Protein AF-A0A6I1MGC3-F1 (afdb_monomer)

Nearest PDB structures (foldseek):
  8gw5-assembly1_A-2  TM=5.993E-01  e=2.214E-04  Staphylococcus aureus subsp. aureus ED98
  1ue6-assembly2_C-3  TM=5.698E-01  e=1.220E-04  Mycobacterium tuberculosis
  7ym1-assembly1_A  TM=5.716E-01  e=1.548E-04  Staphylococcus aureus subsp. aureus ED98
  6cqm-assembly2_B  TM=5.082E-01  e=5.414E-04  Saccharomyces cerevisiae S288C
  4ywk-assembly3_B  TM=4.284E-01  e=8.035E-05  Pyrococcus furiosus DSM 3638

Mean predicted aligned error: 8.68 Å

Secondary structure (DSSP, 8-state):
-----HHHHHHHHHHHHHHHHHHHHHHSSTHHHHB-GGGHHHHHHHHHHHHHHHHHHHHHTTSPPPSSPPPTTHHHHHHHHHHHHHGGGS-HHHHHHHHH--BSS--S---HHHHHHHHHHHHH-SSEEE-TTTHHHHHHHHHHTHHHHTT-EEEEEEEEE--TTSTTEEEEEEEE-SSBSTT-EEEEEEEEPPTT----TT-EEEEEEEEEEEEEE-TTS-EEEEEEEEEEEEE-----

pLDDT: mean 84.09, std 11.6, range [37.25, 97.12]

Organism: NCBI:txid39493

Sequence (240 aa):
MKRFNLNEFIWFLILCGLLFLILNLVLTGEIFLLINIKMKKYIILAILIIFILSIVQFNQIFTIPPRGRIKLGYIIFIIALVFLAILPKVNILKTSLDFKGVKLYHDKHVNKDHLKKENHELLKSEKLILKKDNFHEGLEIIMHELDNFLGKEIYIEGIIYEDEFYKDKFILTDIDMNCCIVDSSYLGVLCKKNSNINVSNGEYVRLKGKLDKILIKDTNNKEIWVPLIYVHNLNTNISK

Foldseek 3Di:
DQQFAVQLVLVLVLLVLVLVLLVVCVVVVVVCVWWPPVCVVVSVVVSVVSVVVSVVSVVNRRHDYPPDDHDPVSVVSVVVSVVSVCVVVDPVNLVLCVVQPEDQADPDDDPVVVCVVVVVVQLPDQEAEADQVCPVVSQNNCQVPVVSQAFGKYKYKAFWADDPVDPQKIWGWHWDDDTTSVRIHIYTAIEHDDPPDDDDGGQIKIFIFGWDWDWDQDPVRDTGIGIYTYTPDIGRPDDD

InterPro domains:
  IPR048447 DUF1980, C-terminal domain [PF21537] (108-232)
  IPR048493 DUF1980, N-terminal domain [PF09323] (12-62)
  IPR052955 UPF0703 two-component membrane permease [PTHR40047] (104-222)

Structure (mmCIF, N/CA/C/O backbone):
data_AF-A0A6I1MGC3-F1
#
_entry.id   AF-A0A6I1MGC3-F1
#
loop_
_atom_site.group_PDB
_atom_site.id
_atom_site.type_symbol
_atom_site.label_atom_id
_atom_site.label_alt_id
_atom_site.label_comp_id
_atom_site.label_asym_id
_atom_site.label_entity_id
_atom_site.label_seq_id
_atom_site.pdbx_PDB_ins_code
_atom_site.Cartn_x
_atom_site.Cartn_y
_atom_site.Cartn_z
_atom_site.occupancy
_atom_site.B_iso_or_equiv
_atom_site.auth_seq_id
_atom_site.auth_comp_id
_atom_site.auth_asym_id
_atom_site.auth_atom_id
_atom_site.pdbx_PDB_model_num
ATOM 1 N N . MET A 1 1 ? 25.465 -2.853 -48.615 1.00 54.38 1 MET A N 1
ATOM 2 C CA . MET A 1 1 ? 26.085 -2.436 -47.333 1.00 54.38 1 MET A CA 1
ATOM 3 C C . MET A 1 1 ? 25.086 -2.720 -46.222 1.00 54.38 1 MET A C 1
ATOM 5 O O . MET A 1 1 ? 23.930 -2.353 -46.397 1.00 54.38 1 MET A O 1
ATOM 9 N N . LYS A 1 2 ? 25.465 -3.440 -45.157 1.00 56.62 2 LYS A N 1
ATOM 10 C CA . LYS A 1 2 ? 24.530 -3.828 -44.082 1.00 56.62 2 LYS A CA 1
ATOM 11 C C . LYS A 1 2 ? 23.955 -2.569 -43.417 1.00 56.62 2 LYS A C 1
ATOM 13 O O . LYS A 1 2 ? 24.689 -1.819 -42.785 1.00 56.62 2 LYS A O 1
ATOM 18 N N . ARG A 1 3 ? 22.652 -2.342 -43.598 1.00 70.56 3 ARG A N 1
ATOM 19 C CA . ARG A 1 3 ? 21.883 -1.207 -43.061 1.00 70.56 3 ARG A CA 1
ATOM 20 C C . ARG A 1 3 ? 21.300 -1.539 -41.683 1.00 70.56 3 ARG A C 1
ATOM 22 O O . ARG A 1 3 ? 20.113 -1.362 -41.482 1.00 70.56 3 ARG A O 1
ATOM 29 N N . PHE A 1 4 ? 22.073 -2.158 -40.793 1.00 84.31 4 PHE A N 1
ATOM 30 C CA . PHE A 1 4 ? 21.561 -2.590 -39.489 1.00 84.31 4 PHE A CA 1
ATOM 31 C C . PHE A 1 4 ? 22.300 -1.865 -38.373 1.00 84.31 4 PHE A C 1
ATOM 33 O O . PHE A 1 4 ? 23.513 -2.032 -38.216 1.00 84.31 4 PHE A O 1
ATOM 40 N N . ASN A 1 5 ? 21.562 -1.075 -37.602 1.00 88.88 5 ASN A N 1
ATOM 41 C CA . ASN A 1 5 ? 22.090 -0.293 -36.502 1.00 88.88 5 ASN A CA 1
ATOM 42 C C . ASN A 1 5 ? 21.796 -0.985 -35.162 1.00 88.88 5 ASN A C 1
ATOM 44 O O . ASN A 1 5 ? 20.692 -0.919 -34.625 1.00 88.88 5 ASN A O 1
ATOM 48 N N . LEU A 1 6 ? 22.817 -1.650 -34.615 1.00 87.50 6 LEU A N 1
ATOM 49 C CA . LEU A 1 6 ? 22.706 -2.452 -33.392 1.00 87.50 6 LEU A CA 1
ATOM 50 C C . LEU A 1 6 ? 22.346 -1.599 -32.162 1.00 87.50 6 LEU A C 1
ATOM 52 O O . LEU A 1 6 ? 21.586 -2.046 -31.310 1.00 87.50 6 LEU A O 1
ATOM 56 N N . ASN A 1 7 ? 22.825 -0.355 -32.090 1.00 89.12 7 ASN A N 1
ATOM 57 C CA . ASN A 1 7 ? 22.496 0.563 -30.995 1.00 89.12 7 ASN A CA 1
ATOM 58 C C . ASN A 1 7 ? 21.002 0.924 -30.987 1.00 89.12 7 ASN A C 1
ATOM 60 O O . ASN A 1 7 ? 20.356 0.871 -29.941 1.00 89.12 7 ASN A O 1
ATOM 64 N N . GLU A 1 8 ? 20.445 1.233 -32.159 1.00 90.38 8 GLU A N 1
ATOM 65 C CA . GLU A 1 8 ? 19.019 1.555 -32.293 1.00 90.38 8 GLU A CA 1
ATOM 66 C C . GLU A 1 8 ? 18.140 0.326 -32.047 1.00 90.38 8 GLU A C 1
ATOM 68 O O . GLU A 1 8 ? 17.055 0.457 -31.483 1.00 90.38 8 GLU A O 1
ATOM 73 N N . PHE A 1 9 ? 18.630 -0.868 -32.398 1.00 92.12 9 PHE A N 1
ATOM 74 C CA . PHE A 1 9 ? 17.976 -2.135 -32.079 1.00 92.12 9 PHE A CA 1
ATOM 75 C C . PHE A 1 9 ? 17.941 -2.420 -30.570 1.00 92.12 9 PHE A C 1
ATOM 77 O O . PHE A 1 9 ? 16.895 -2.799 -30.049 1.00 92.12 9 PHE A O 1
ATOM 84 N N . ILE A 1 10 ? 19.045 -2.196 -29.845 1.00 92.12 10 ILE A N 1
ATOM 85 C CA . ILE A 1 10 ? 19.062 -2.321 -28.377 1.00 92.12 10 ILE A CA 1
ATOM 86 C C . ILE A 1 10 ? 18.069 -1.336 -27.750 1.00 92.12 10 ILE A C 1
ATOM 88 O O . ILE A 1 10 ? 17.300 -1.718 -26.871 1.00 92.12 10 ILE A O 1
ATOM 92 N N . TRP A 1 11 ? 18.051 -0.081 -28.209 1.00 92.38 11 TRP A N 1
ATOM 93 C CA . TRP A 1 11 ? 17.118 0.921 -27.691 1.00 92.38 11 TRP A CA 1
ATOM 94 C C . TRP A 1 11 ? 15.653 0.571 -27.984 1.00 92.38 11 TRP A C 1
ATOM 96 O O . TRP A 1 11 ? 14.801 0.705 -27.108 1.00 92.38 11 TRP A O 1
ATOM 106 N N . PHE A 1 12 ? 15.368 0.046 -29.179 1.00 94.94 12 PHE A N 1
ATOM 107 C CA . PHE A 1 12 ? 14.056 -0.498 -29.528 1.00 94.94 12 PHE A CA 1
ATOM 108 C C . PHE A 1 12 ? 13.634 -1.620 -28.571 1.00 94.94 12 PHE A C 1
ATOM 110 O O . PHE A 1 12 ? 12.532 -1.578 -28.032 1.00 94.94 12 PHE A O 1
ATOM 117 N N . LEU A 1 13 ? 14.522 -2.583 -28.297 1.00 94.31 13 LEU A N 1
ATOM 118 C CA . LEU A 1 13 ? 14.245 -3.669 -27.353 1.00 94.31 13 LEU A CA 1
ATOM 119 C C . LEU A 1 13 ? 13.971 -3.155 -25.935 1.00 94.31 13 LEU A C 1
ATOM 121 O O . LEU A 1 13 ? 13.068 -3.664 -25.275 1.00 94.31 13 LEU A O 1
ATOM 125 N N . ILE A 1 14 ? 14.708 -2.139 -25.476 1.00 95.19 14 ILE A N 1
ATOM 126 C CA . ILE A 1 14 ? 14.478 -1.503 -24.170 1.00 95.19 14 ILE A CA 1
ATOM 127 C C . ILE A 1 14 ? 13.082 -0.868 -24.119 1.00 95.19 14 ILE A C 1
ATOM 129 O O . ILE A 1 14 ? 12.342 -1.103 -23.164 1.00 95.19 14 ILE A O 1
ATOM 133 N N . LEU A 1 15 ? 12.700 -0.101 -25.145 1.00 95.12 15 LEU A N 1
ATOM 134 C CA . LEU A 1 15 ? 11.381 0.539 -25.218 1.00 95.12 15 LEU A CA 1
ATOM 135 C C . LEU A 1 15 ? 10.245 -0.488 -25.280 1.00 95.12 15 LEU A C 1
ATOM 137 O O . LEU A 1 15 ? 9.275 -0.369 -24.532 1.00 95.12 15 LEU A O 1
ATOM 141 N N . CYS A 1 16 ? 10.383 -1.530 -26.104 1.00 95.31 16 CYS A N 1
ATOM 142 C CA . CYS A 1 16 ? 9.411 -2.620 -26.173 1.00 95.31 16 CYS A CA 1
ATOM 143 C C . CYS A 1 16 ? 9.307 -3.386 -24.850 1.00 95.31 16 CYS A C 1
ATOM 145 O O . CYS A 1 16 ? 8.200 -3.699 -24.418 1.00 95.31 16 CYS A O 1
ATOM 147 N N . GLY A 1 17 ? 10.434 -3.657 -24.187 1.00 95.25 17 GLY A N 1
ATOM 148 C CA . GLY A 1 17 ? 10.454 -4.292 -22.870 1.00 95.25 17 GLY A CA 1
ATOM 149 C C . GLY A 1 17 ? 9.746 -3.445 -21.814 1.00 95.25 17 GLY A C 1
ATOM 150 O O . GLY A 1 17 ? 8.938 -3.966 -21.049 1.00 95.25 17 GLY A O 1
ATOM 151 N N . LEU A 1 18 ? 9.985 -2.131 -21.810 1.00 94.94 18 LEU A N 1
ATOM 152 C CA . LEU A 1 18 ? 9.349 -1.208 -20.869 1.00 94.94 18 LEU A CA 1
ATOM 153 C C . LEU A 1 18 ? 7.837 -1.149 -21.106 1.00 94.94 18 LEU A C 1
ATOM 155 O O . LEU A 1 18 ? 7.060 -1.247 -20.158 1.00 94.94 18 LEU A O 1
ATOM 159 N N . LEU A 1 19 ? 7.427 -1.046 -22.372 1.00 95.94 19 LEU A N 1
ATOM 160 C CA . LEU A 1 19 ? 6.023 -1.065 -22.770 1.00 95.94 19 LEU A CA 1
ATOM 161 C C . LEU A 1 19 ? 5.332 -2.359 -22.326 1.00 95.94 19 LEU A C 1
ATOM 163 O O . LEU A 1 19 ? 4.256 -2.306 -21.735 1.00 95.94 19 LEU A O 1
ATOM 167 N N . PHE A 1 20 ? 5.962 -3.509 -22.579 1.00 94.88 20 PHE A N 1
ATOM 168 C CA . PHE A 1 20 ? 5.440 -4.817 -22.193 1.00 94.88 20 PHE A CA 1
ATOM 169 C C . PHE A 1 20 ? 5.268 -4.940 -20.676 1.00 94.88 20 PHE A C 1
ATOM 171 O O . PHE A 1 20 ? 4.209 -5.365 -20.221 1.00 94.88 20 PHE A O 1
ATOM 178 N N . LEU A 1 21 ? 6.267 -4.530 -19.887 1.00 93.06 21 LEU A N 1
ATOM 179 C CA . LEU A 1 21 ? 6.177 -4.587 -18.427 1.00 93.06 21 LEU A CA 1
ATOM 180 C C . LEU A 1 21 ? 5.066 -3.685 -17.889 1.00 93.06 21 LEU A C 1
ATOM 182 O O . LEU A 1 21 ? 4.260 -4.145 -17.085 1.00 93.06 21 LEU A O 1
ATOM 186 N N . ILE A 1 22 ? 4.984 -2.431 -18.348 1.00 91.50 22 ILE A N 1
ATOM 187 C CA . ILE A 1 22 ? 3.930 -1.506 -17.906 1.00 91.50 22 ILE A CA 1
ATOM 188 C C . ILE A 1 22 ? 2.545 -2.052 -18.282 1.00 91.50 22 ILE A C 1
ATOM 190 O O . ILE A 1 22 ? 1.635 -2.014 -17.457 1.00 91.50 22 ILE A O 1
ATOM 194 N N . LEU A 1 23 ? 2.378 -2.601 -19.490 1.00 93.31 23 LEU A N 1
ATOM 195 C CA . LEU A 1 23 ? 1.124 -3.241 -19.896 1.00 93.31 23 LEU A CA 1
ATOM 196 C C . LEU A 1 23 ? 0.786 -4.440 -19.009 1.00 93.31 23 LEU A C 1
ATOM 198 O O . LEU A 1 23 ? -0.352 -4.547 -18.558 1.00 93.31 23 LEU A O 1
ATOM 202 N N . ASN A 1 24 ? 1.761 -5.302 -18.717 1.00 91.38 24 ASN A N 1
ATOM 203 C CA . ASN A 1 24 ? 1.568 -6.443 -17.827 1.00 91.38 24 ASN A CA 1
ATOM 204 C C . ASN A 1 24 ? 1.094 -5.986 -16.436 1.00 91.38 24 ASN A C 1
ATOM 206 O O . ASN A 1 24 ? 0.090 -6.486 -15.950 1.00 91.38 24 ASN A O 1
ATOM 210 N N . LEU A 1 25 ? 1.735 -4.965 -15.856 1.00 89.12 25 LEU A N 1
ATOM 211 C CA . LEU A 1 25 ? 1.359 -4.355 -14.569 1.00 89.12 25 LEU A CA 1
ATOM 212 C C . LEU A 1 25 ? -0.051 -3.733 -14.564 1.00 89.12 25 LEU A C 1
ATOM 214 O O . LEU A 1 25 ? -0.740 -3.750 -13.542 1.00 89.12 25 LEU A O 1
ATOM 218 N N . VAL A 1 26 ? -0.487 -3.158 -15.688 1.00 91.31 26 VAL A N 1
ATOM 219 C CA . VAL A 1 26 ? -1.849 -2.617 -15.833 1.00 91.31 26 VAL A CA 1
ATOM 220 C C . VAL A 1 26 ? -2.878 -3.739 -15.954 1.00 91.31 26 VAL A C 1
ATOM 222 O O . VAL A 1 26 ? -3.956 -3.627 -15.372 1.00 91.31 26 VAL A O 1
ATOM 225 N N . LEU A 1 27 ? -2.558 -4.810 -16.684 1.00 89.44 27 LEU A N 1
ATOM 226 C CA . LEU A 1 27 ? -3.443 -5.963 -16.867 1.00 89.44 27 LEU A CA 1
ATOM 227 C C . LEU A 1 27 ? -3.589 -6.792 -15.586 1.00 89.44 27 LEU A C 1
ATOM 229 O O . LEU A 1 27 ? -4.696 -7.233 -15.289 1.00 89.44 27 LEU A O 1
ATOM 233 N N . THR A 1 28 ? -2.515 -6.967 -14.809 1.00 87.38 28 THR A N 1
ATOM 234 C CA . THR A 1 28 ? -2.569 -7.642 -13.499 1.00 87.38 28 THR A CA 1
ATOM 235 C C . THR A 1 28 ? -3.253 -6.797 -12.425 1.00 87.38 28 THR A C 1
ATOM 237 O O . THR A 1 28 ? -3.604 -7.315 -11.370 1.00 87.38 28 THR A O 1
ATOM 240 N N . GLY A 1 29 ? -3.433 -5.492 -12.661 1.00 85.88 29 GLY A N 1
ATOM 241 C CA . GLY A 1 29 ? -3.979 -4.551 -11.680 1.00 85.88 29 GLY A CA 1
ATOM 242 C C . GLY A 1 29 ? -3.011 -4.204 -10.542 1.00 85.88 29 GLY A C 1
ATOM 243 O O . GLY A 1 29 ? -3.314 -3.331 -9.728 1.00 85.88 29 GLY A O 1
ATOM 244 N N . GLU A 1 30 ? -1.823 -4.812 -10.508 1.00 84.12 30 GLU A N 1
ATOM 245 C CA . GLU A 1 30 ? -0.802 -4.583 -9.479 1.00 84.12 30 GLU A CA 1
ATOM 246 C C . GLU A 1 30 ? -0.295 -3.141 -9.478 1.00 84.12 30 GLU A C 1
ATOM 248 O O . GLU A 1 30 ? 0.124 -2.630 -8.441 1.00 84.12 30 GLU A O 1
ATOM 253 N N . ILE A 1 31 ? -0.393 -2.435 -10.609 1.00 86.12 31 ILE A N 1
ATOM 254 C CA . ILE A 1 31 ? -0.025 -1.020 -10.669 1.00 86.12 31 ILE A CA 1
ATOM 255 C C . ILE A 1 31 ? -0.851 -0.151 -9.711 1.00 86.12 31 ILE A C 1
ATOM 257 O O . ILE A 1 31 ? -0.34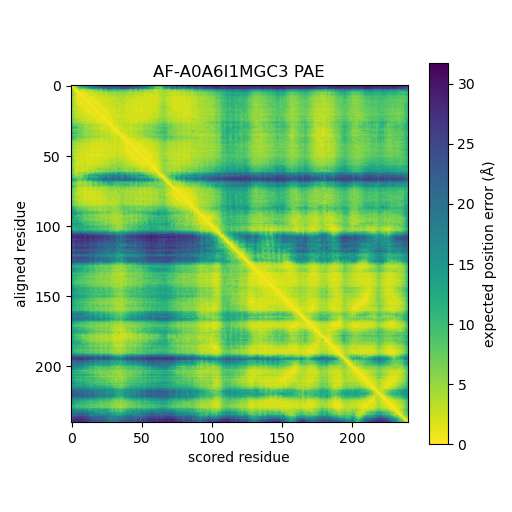7 0.853 -9.215 1.00 86.12 31 ILE A O 1
ATOM 261 N N . PHE A 1 32 ? -2.086 -0.555 -9.387 1.00 84.38 32 PHE A N 1
ATOM 262 C CA . PHE A 1 32 ? -2.953 0.160 -8.444 1.00 84.38 32 PHE A CA 1
ATOM 263 C C . PHE A 1 32 ? -2.616 -0.112 -6.971 1.00 84.38 32 PHE A C 1
ATOM 265 O O . PHE A 1 32 ? -3.222 0.488 -6.083 1.00 84.38 32 PHE A O 1
ATOM 272 N N . LEU A 1 33 ? -1.651 -0.998 -6.704 1.00 80.44 33 LEU A N 1
ATOM 273 C CA . LEU A 1 33 ? -0.995 -1.115 -5.397 1.00 80.44 33 LEU A CA 1
ATOM 274 C C . LEU A 1 33 ? 0.120 -0.072 -5.237 1.00 80.44 33 LEU A C 1
ATOM 276 O O . LEU A 1 33 ? 0.498 0.260 -4.118 1.00 80.44 33 LEU A O 1
ATOM 280 N N . LEU A 1 34 ? 0.653 0.438 -6.352 1.00 83.62 34 LEU A N 1
ATOM 281 C CA . LEU A 1 34 ? 1.773 1.381 -6.379 1.00 83.62 34 LEU A CA 1
ATOM 282 C C . LEU A 1 34 ? 1.348 2.817 -6.649 1.00 83.62 34 LEU A C 1
ATOM 284 O O . LEU A 1 34 ? 2.063 3.740 -6.265 1.00 83.62 34 LEU A O 1
ATOM 288 N N . ILE A 1 35 ? 0.242 2.998 -7.362 1.00 87.81 35 ILE A N 1
ATOM 289 C CA . ILE A 1 35 ? -0.229 4.278 -7.878 1.00 87.81 35 ILE A CA 1
ATOM 290 C C . ILE A 1 35 ? -1.721 4.406 -7.581 1.00 87.81 35 ILE A C 1
ATOM 292 O O . ILE A 1 35 ? -2.485 3.452 -7.737 1.00 87.81 35 ILE A O 1
ATOM 296 N N . ASN A 1 36 ? -2.155 5.610 -7.211 1.00 86.88 36 ASN A N 1
ATOM 297 C CA . ASN A 1 36 ? -3.567 5.880 -6.958 1.00 86.88 36 ASN A CA 1
ATOM 298 C C . ASN A 1 36 ? -4.414 5.644 -8.229 1.00 86.88 36 ASN A C 1
ATOM 300 O O . ASN A 1 36 ? -4.050 6.073 -9.327 1.00 86.88 36 ASN A O 1
ATOM 304 N N . ILE A 1 37 ? -5.591 5.022 -8.087 1.00 85.50 37 ILE A N 1
ATOM 305 C CA . ILE A 1 37 ? -6.540 4.762 -9.185 1.00 85.50 37 ILE A CA 1
ATOM 306 C C . ILE A 1 37 ? -6.906 6.026 -9.984 1.00 85.50 37 ILE A C 1
ATOM 308 O O . ILE A 1 37 ? -7.091 5.962 -11.204 1.00 85.50 37 ILE A O 1
ATOM 312 N N . LYS A 1 38 ? -6.926 7.197 -9.334 1.00 86.62 38 LYS A N 1
ATOM 313 C CA . LYS A 1 38 ? -7.169 8.506 -9.964 1.00 86.62 38 LYS A CA 1
ATOM 314 C C . LYS A 1 38 ? -6.136 8.825 -11.053 1.00 86.62 38 LYS A C 1
ATOM 316 O O . LYS A 1 38 ? -6.459 9.507 -12.026 1.00 86.62 38 LYS A O 1
ATOM 321 N N . MET A 1 39 ? -4.929 8.265 -10.957 1.00 88.75 39 MET A N 1
ATOM 322 C CA . MET A 1 39 ? -3.837 8.485 -11.906 1.00 88.75 39 MET A CA 1
ATOM 323 C C . MET A 1 39 ? -3.879 7.561 -13.136 1.00 88.75 39 MET A C 1
ATOM 325 O O . MET A 1 39 ? -3.046 7.701 -14.034 1.00 88.75 39 MET A O 1
ATOM 329 N N . LYS A 1 40 ? -4.868 6.658 -13.245 1.00 90.31 40 LYS A N 1
ATOM 330 C CA . LYS A 1 40 ? -5.003 5.697 -14.361 1.00 90.31 40 LYS A CA 1
ATOM 331 C C . LYS A 1 40 ? -4.915 6.352 -15.744 1.00 90.31 40 LYS A C 1
ATOM 333 O O . LYS A 1 40 ? -4.314 5.789 -16.657 1.00 90.31 40 LYS A O 1
ATOM 338 N N . LYS A 1 41 ? -5.483 7.552 -15.904 1.00 92.06 41 LYS A N 1
ATOM 339 C CA . LYS A 1 41 ? -5.472 8.294 -17.178 1.00 92.06 41 LYS A CA 1
ATOM 340 C C . LYS A 1 41 ? -4.047 8.628 -17.638 1.00 92.06 41 LYS A C 1
ATOM 342 O O . LYS A 1 41 ? -3.744 8.490 -18.819 1.00 92.06 41 LYS A O 1
ATOM 347 N N . TYR A 1 42 ? -3.167 9.002 -16.710 1.00 92.56 42 TYR A N 1
ATOM 348 C CA . TYR A 1 42 ? -1.772 9.327 -17.014 1.00 92.56 42 TYR A CA 1
ATOM 349 C C . TYR A 1 42 ? -0.956 8.081 -17.370 1.00 92.56 42 TYR A C 1
ATOM 351 O O . TYR A 1 42 ? -0.109 8.145 -18.256 1.00 92.56 42 TYR A O 1
ATOM 359 N N . ILE A 1 43 ? -1.252 6.934 -16.746 1.00 92.56 43 ILE A N 1
ATOM 360 C CA . ILE A 1 43 ? -0.620 5.649 -17.092 1.00 92.56 43 ILE A CA 1
ATOM 361 C C . ILE A 1 43 ? -0.950 5.269 -18.541 1.00 92.56 43 ILE A C 1
ATOM 363 O O . ILE A 1 43 ? -0.056 4.936 -19.316 1.00 92.56 43 ILE A O 1
ATOM 367 N N . ILE A 1 44 ? -2.224 5.370 -18.933 1.00 93.50 44 ILE A N 1
ATOM 368 C CA . ILE A 1 44 ? -2.662 5.078 -20.307 1.00 93.50 44 ILE A CA 1
ATOM 369 C C . ILE A 1 44 ? -1.994 6.034 -2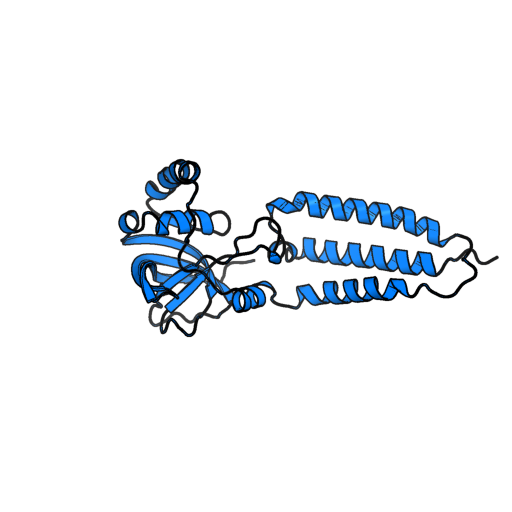1.305 1.00 93.50 44 ILE A C 1
ATOM 371 O O . ILE A 1 44 ? -1.517 5.598 -22.353 1.00 93.50 44 ILE A O 1
ATOM 375 N N . LEU A 1 45 ? -1.906 7.325 -20.968 1.00 95.88 45 LEU A N 1
ATOM 376 C CA . LEU A 1 45 ? -1.206 8.313 -21.789 1.00 95.88 45 LEU A CA 1
ATOM 377 C C . LEU A 1 45 ? 0.279 7.956 -21.972 1.00 95.88 45 LEU A C 1
ATOM 379 O O . LEU A 1 45 ? 0.788 8.019 -23.090 1.00 95.88 45 LEU A O 1
ATOM 383 N N . ALA A 1 46 ? 0.966 7.538 -20.906 1.00 94.56 46 ALA A N 1
ATOM 384 C CA . ALA A 1 46 ? 2.368 7.129 -20.970 1.00 94.56 46 ALA A CA 1
ATOM 385 C C . ALA A 1 46 ? 2.574 5.899 -21.871 1.00 94.56 46 ALA A C 1
ATOM 387 O O . ALA A 1 46 ? 3.485 5.898 -22.698 1.00 94.56 46 ALA A O 1
ATOM 388 N N . ILE A 1 47 ? 1.700 4.889 -21.771 1.00 96.19 47 ILE A N 1
ATOM 389 C CA . ILE A 1 47 ? 1.710 3.704 -22.650 1.00 96.19 47 ILE A CA 1
ATOM 390 C C . ILE A 1 47 ? 1.591 4.123 -24.119 1.00 96.19 47 ILE A C 1
ATOM 392 O O . ILE A 1 47 ? 2.365 3.657 -24.954 1.00 96.19 47 ILE A O 1
ATOM 396 N N . LEU A 1 48 ? 0.665 5.034 -24.434 1.00 97.12 48 LEU A N 1
ATOM 397 C CA . LEU A 1 48 ? 0.459 5.531 -25.795 1.00 97.12 48 LEU A CA 1
ATOM 398 C C . LEU A 1 48 ? 1.700 6.259 -26.332 1.00 97.12 48 LEU A C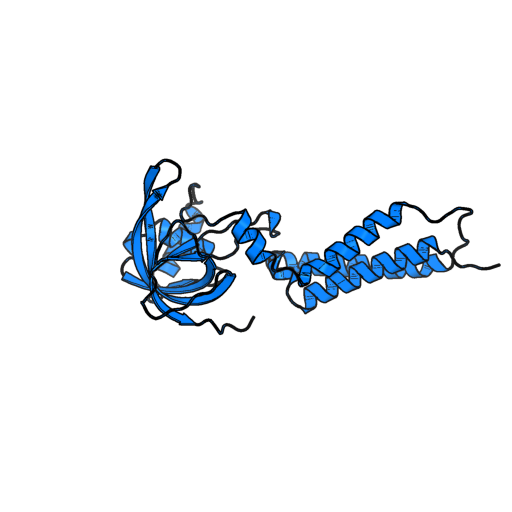 1
ATOM 400 O O . LEU A 1 48 ? 2.116 6.013 -27.463 1.00 97.12 48 LEU A O 1
ATOM 404 N N . ILE A 1 49 ? 2.329 7.109 -25.517 1.00 96.94 49 ILE A N 1
ATOM 405 C CA . ILE A 1 49 ? 3.555 7.824 -25.900 1.00 96.94 49 ILE A CA 1
ATOM 406 C C . ILE A 1 49 ? 4.703 6.835 -26.150 1.00 96.94 49 ILE A C 1
ATOM 408 O O . ILE A 1 49 ? 5.362 6.913 -27.187 1.00 96.94 49 ILE A O 1
ATOM 412 N N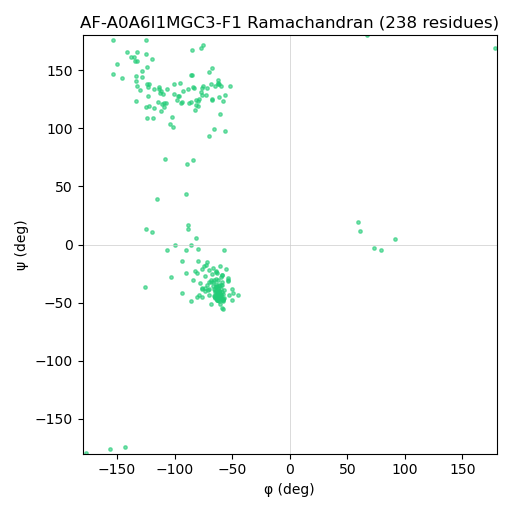 . ILE A 1 50 ? 4.924 5.877 -25.245 1.00 96.31 50 ILE A N 1
ATOM 413 C CA . ILE A 1 50 ? 5.986 4.865 -25.384 1.00 96.31 50 ILE A CA 1
ATOM 414 C C . ILE A 1 50 ? 5.745 3.986 -26.620 1.00 96.31 50 ILE A C 1
ATOM 416 O O . ILE A 1 50 ? 6.696 3.635 -27.324 1.00 96.31 50 ILE A O 1
ATOM 420 N N . PHE A 1 51 ? 4.489 3.6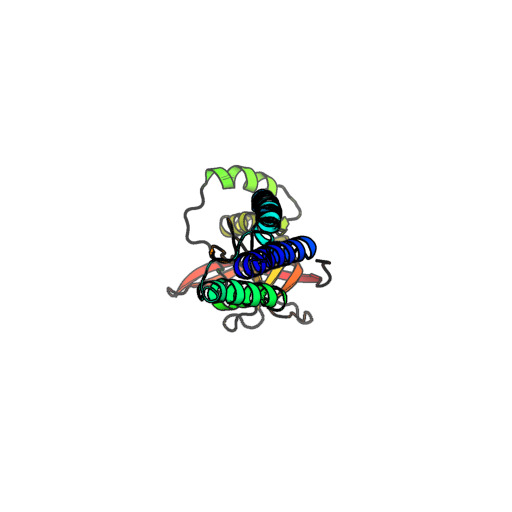67 -26.930 1.00 96.81 51 PHE A N 1
ATOM 421 C CA . PHE A 1 51 ? 4.128 2.928 -28.137 1.00 96.81 51 PHE A CA 1
ATOM 422 C C . PHE A 1 51 ? 4.494 3.697 -29.416 1.00 96.81 51 PHE A C 1
ATOM 424 O O . PHE A 1 51 ? 5.161 3.143 -30.291 1.00 96.81 51 PHE A O 1
ATOM 431 N N . ILE A 1 52 ? 4.154 4.989 -29.500 1.00 96.62 52 ILE A N 1
ATOM 432 C CA . ILE A 1 52 ? 4.526 5.844 -30.641 1.00 96.62 52 ILE A CA 1
ATOM 433 C C . ILE A 1 52 ? 6.052 5.933 -30.777 1.00 96.62 52 ILE A C 1
ATOM 435 O O . ILE A 1 52 ? 6.585 5.752 -31.874 1.00 96.62 52 ILE A O 1
ATOM 439 N N . LEU A 1 53 ? 6.767 6.152 -29.668 1.00 95.19 53 LEU A N 1
ATOM 440 C CA . LEU A 1 53 ? 8.233 6.192 -29.664 1.00 95.19 53 LEU A CA 1
ATOM 441 C C . LEU A 1 53 ? 8.841 4.871 -30.149 1.00 95.19 53 LEU A C 1
ATOM 443 O O . LEU A 1 53 ? 9.809 4.891 -30.905 1.00 95.19 53 LEU A O 1
ATOM 447 N N . SER A 1 54 ? 8.248 3.732 -29.786 1.00 94.56 54 SER A N 1
ATOM 448 C CA . SER A 1 54 ? 8.697 2.410 -30.242 1.00 94.56 54 SER A CA 1
ATOM 449 C C . SER A 1 54 ? 8.530 2.232 -31.757 1.00 94.56 54 SER A C 1
ATOM 451 O O . SER A 1 54 ? 9.427 1.697 -32.407 1.00 94.56 54 SER A O 1
ATOM 453 N N . ILE A 1 55 ? 7.437 2.735 -32.347 1.00 95.12 55 ILE A N 1
ATOM 454 C CA . ILE A 1 55 ? 7.221 2.715 -33.807 1.00 95.12 55 ILE A CA 1
ATOM 455 C C . ILE A 1 55 ? 8.265 3.580 -34.523 1.00 95.12 55 ILE A C 1
ATOM 457 O O . ILE A 1 55 ? 8.870 3.146 -35.505 1.00 95.12 55 ILE A O 1
ATOM 461 N N . VAL A 1 56 ? 8.515 4.794 -34.023 1.00 93.25 56 VAL A N 1
ATOM 462 C CA . VAL A 1 56 ? 9.544 5.685 -34.586 1.00 93.25 56 VAL A CA 1
ATOM 463 C C . VAL A 1 56 ? 10.929 5.040 -34.483 1.00 93.25 56 VAL A C 1
ATOM 465 O O . VAL A 1 56 ? 11.717 5.101 -35.428 1.00 93.25 56 VAL A O 1
ATOM 468 N N . GLN A 1 57 ? 11.216 4.382 -33.361 1.00 93.25 57 GLN A N 1
ATOM 469 C CA . GLN A 1 57 ? 12.485 3.707 -33.120 1.00 93.25 57 GLN A CA 1
ATOM 470 C C . GLN A 1 57 ? 12.700 2.499 -34.040 1.00 93.25 57 GLN A C 1
ATOM 472 O O . GLN A 1 57 ? 13.820 2.266 -34.495 1.00 93.25 57 GLN A O 1
ATOM 477 N N . PHE A 1 58 ? 11.640 1.762 -34.371 1.00 91.88 58 PHE A N 1
ATOM 478 C CA . PHE A 1 58 ? 11.716 0.619 -35.280 1.00 91.88 58 PHE A CA 1
ATOM 479 C C . PHE A 1 58 ? 12.276 1.010 -36.655 1.00 91.88 58 PHE A C 1
ATOM 481 O O . PHE A 1 58 ? 13.165 0.344 -37.188 1.00 91.88 58 PHE A O 1
ATOM 488 N N . ASN A 1 59 ? 11.832 2.148 -37.196 1.00 89.56 59 ASN A N 1
ATOM 489 C CA . ASN A 1 59 ? 12.325 2.656 -38.478 1.00 89.56 59 ASN A CA 1
ATOM 490 C C . ASN A 1 59 ? 13.822 3.016 -38.429 1.00 89.56 59 ASN A C 1
ATOM 492 O O . ASN A 1 59 ? 14.523 2.890 -39.435 1.00 89.56 59 ASN A O 1
ATOM 496 N N . GLN A 1 60 ? 14.341 3.415 -37.262 1.00 87.25 60 GLN A N 1
ATOM 497 C CA . GLN A 1 60 ? 15.748 3.792 -37.087 1.00 87.25 60 GLN A CA 1
ATOM 498 C C . GLN A 1 60 ? 16.707 2.594 -37.079 1.00 87.25 60 GLN A C 1
ATOM 500 O O . GLN A 1 60 ? 17.896 2.765 -37.353 1.00 87.25 60 GLN A O 1
ATOM 505 N N . ILE A 1 61 ? 16.221 1.372 -36.848 1.00 90.12 61 ILE A N 1
ATOM 506 C CA . ILE A 1 61 ? 17.041 0.146 -36.879 1.00 90.12 61 ILE A CA 1
ATOM 507 C C . ILE A 1 61 ? 17.712 -0.035 -38.247 1.00 90.12 61 ILE A C 1
ATOM 509 O O . ILE A 1 61 ? 18.839 -0.528 -38.330 1.00 90.12 61 ILE A O 1
ATOM 513 N N . PHE A 1 62 ? 17.051 0.415 -39.316 1.00 87.81 62 PHE A N 1
ATOM 514 C CA . PHE A 1 62 ? 17.520 0.258 -40.691 1.00 87.81 62 PHE A CA 1
ATOM 515 C C . PHE A 1 62 ? 18.438 1.396 -41.179 1.00 87.81 62 PHE A C 1
ATOM 517 O O . PHE A 1 62 ? 18.650 1.571 -42.383 1.00 87.81 62 PHE A O 1
ATOM 524 N N . THR A 1 63 ? 18.982 2.194 -40.255 1.00 83.94 63 THR A N 1
ATOM 525 C CA . THR A 1 63 ? 19.907 3.296 -40.556 1.00 83.94 63 THR A CA 1
ATOM 526 C C . THR A 1 63 ? 21.361 2.828 -40.677 1.00 83.94 63 THR A C 1
ATOM 528 O O . THR A 1 63 ? 21.721 1.694 -40.347 1.00 83.94 63 THR A O 1
ATOM 531 N N . ILE A 1 64 ? 22.224 3.703 -41.205 1.00 79.12 64 ILE A N 1
ATOM 532 C CA . ILE A 1 64 ? 23.661 3.436 -41.334 1.00 79.12 64 ILE A CA 1
ATOM 533 C C . ILE A 1 64 ? 24.264 3.379 -39.920 1.00 79.12 64 ILE A C 1
ATOM 535 O O . ILE A 1 64 ? 24.120 4.347 -39.173 1.00 79.12 64 ILE A O 1
ATOM 539 N N . PRO A 1 65 ? 24.939 2.280 -39.535 1.00 74.69 65 PRO A N 1
ATOM 540 C CA . PRO A 1 65 ? 25.472 2.147 -38.188 1.00 74.69 65 PRO A CA 1
ATOM 541 C C . PRO A 1 65 ? 26.559 3.202 -37.928 1.00 74.69 65 PRO A C 1
ATOM 543 O O . PRO A 1 65 ? 27.433 3.401 -38.781 1.00 74.69 65 PRO A O 1
ATOM 546 N N . PRO A 1 66 ? 26.559 3.861 -36.754 1.00 70.19 66 PRO A N 1
ATOM 547 C CA . PRO A 1 66 ? 27.653 4.741 -36.373 1.00 70.19 66 PRO A CA 1
ATOM 548 C C . PRO A 1 66 ? 28.957 3.936 -36.271 1.00 70.19 66 PRO A C 1
ATOM 550 O O . PRO A 1 66 ? 28.968 2.802 -35.790 1.00 70.19 66 PRO A O 1
ATOM 553 N N . ARG A 1 67 ? 30.081 4.523 -36.703 1.00 65.94 67 ARG A N 1
ATOM 554 C CA . ARG A 1 67 ? 31.418 3.941 -36.490 1.00 65.94 67 ARG A CA 1
ATOM 555 C C . ARG A 1 67 ? 31.759 4.029 -34.998 1.00 65.94 67 ARG A C 1
ATOM 557 O O . ARG A 1 67 ? 32.246 5.056 -34.542 1.00 65.94 67 ARG A O 1
ATOM 564 N N . GLY A 1 68 ? 31.469 2.982 -34.227 1.00 69.56 68 GLY A N 1
ATOM 565 C CA . GLY A 1 68 ? 31.734 2.960 -32.786 1.00 69.56 68 GLY A CA 1
ATOM 566 C C . GLY A 1 68 ? 31.286 1.674 -32.089 1.00 69.56 68 GLY A C 1
ATOM 567 O O . GLY A 1 68 ? 30.601 0.839 -32.675 1.00 69.56 68 GLY A O 1
ATOM 568 N N . ARG A 1 69 ? 31.700 1.512 -30.825 1.00 77.25 69 ARG A N 1
ATOM 569 C CA . ARG A 1 69 ? 31.262 0.419 -29.936 1.00 77.25 69 ARG A CA 1
ATOM 570 C C . ARG A 1 69 ? 29.846 0.684 -29.396 1.00 77.25 69 ARG A C 1
ATOM 572 O O . ARG A 1 69 ? 29.314 1.785 -29.536 1.00 77.25 69 ARG A O 1
ATOM 579 N N . ILE A 1 70 ? 29.246 -0.327 -28.766 1.00 81.06 70 ILE A N 1
ATOM 580 C CA . ILE A 1 70 ? 27.945 -0.214 -28.088 1.00 81.06 70 ILE A CA 1
ATOM 581 C C . ILE A 1 70 ? 28.030 0.851 -26.988 1.00 81.06 70 ILE A C 1
ATOM 583 O O . ILE A 1 70 ? 29.009 0.897 -26.238 1.00 81.06 70 ILE A O 1
ATOM 587 N N . LYS A 1 71 ? 27.012 1.713 -26.885 1.00 85.06 71 LYS A N 1
ATOM 588 C CA . LYS A 1 71 ? 26.963 2.755 -25.850 1.00 85.06 71 LYS A CA 1
ATOM 589 C C . LYS A 1 71 ? 26.798 2.113 -24.469 1.00 85.06 71 LYS A C 1
ATOM 591 O O . LYS A 1 71 ? 25.833 1.396 -24.226 1.00 85.06 71 LYS A O 1
ATOM 596 N N . LEU A 1 72 ? 27.700 2.427 -23.537 1.00 86.81 72 LEU A N 1
ATOM 597 C CA . LEU A 1 72 ? 27.660 1.891 -22.168 1.00 86.81 72 LEU A CA 1
ATOM 598 C C . LEU A 1 72 ? 26.405 2.338 -21.390 1.00 86.81 72 LEU A C 1
ATOM 600 O O . LEU A 1 72 ? 25.955 1.654 -20.476 1.00 86.81 72 LEU A O 1
ATOM 604 N N . GLY A 1 73 ? 25.804 3.463 -21.795 1.00 87.44 73 GLY A N 1
ATOM 605 C CA . GLY A 1 73 ? 24.604 4.024 -21.172 1.00 87.44 73 GLY A CA 1
ATOM 606 C C . GLY A 1 73 ? 23.374 3.114 -21.209 1.00 87.44 73 GLY A C 1
ATOM 607 O O . GLY A 1 73 ? 22.486 3.299 -20.391 1.00 87.44 73 GLY A O 1
ATOM 608 N N . TYR A 1 74 ? 23.309 2.097 -22.076 1.00 90.19 74 TYR A N 1
ATOM 609 C CA . TYR A 1 74 ? 22.181 1.154 -22.078 1.00 90.19 74 TYR A CA 1
ATOM 610 C C . TYR A 1 74 ? 22.081 0.324 -20.790 1.00 90.19 74 TYR A C 1
ATOM 612 O O . TYR A 1 74 ? 20.992 -0.124 -20.438 1.00 90.19 74 TYR A O 1
ATOM 620 N N . ILE A 1 75 ? 23.187 0.168 -20.055 1.00 91.62 75 ILE A N 1
ATOM 621 C CA . ILE A 1 75 ? 23.236 -0.621 -18.819 1.00 91.62 75 ILE A CA 1
ATOM 622 C C . ILE A 1 75 ? 22.246 -0.090 -17.774 1.00 91.62 75 ILE A C 1
ATOM 624 O O . ILE A 1 75 ? 21.548 -0.888 -17.156 1.00 91.62 75 ILE A O 1
ATOM 628 N N . ILE A 1 76 ? 22.112 1.233 -17.613 1.00 93.75 76 ILE A N 1
ATOM 629 C CA . ILE A 1 76 ? 21.203 1.805 -16.604 1.00 93.75 76 ILE A CA 1
ATOM 630 C C . ILE A 1 76 ? 19.733 1.470 -16.894 1.00 93.75 76 ILE A C 1
ATOM 632 O O . ILE A 1 76 ? 18.972 1.161 -15.982 1.00 93.75 76 ILE A O 1
ATOM 636 N N . PHE A 1 77 ? 19.349 1.448 -18.172 1.00 93.69 77 PHE A N 1
ATOM 637 C CA . PHE A 1 77 ? 17.991 1.114 -18.598 1.00 93.69 77 PHE A CA 1
ATOM 638 C C . PHE A 1 77 ? 17.702 -0.378 -18.469 1.00 93.69 77 PHE A C 1
ATOM 640 O O . PHE A 1 77 ? 16.603 -0.759 -18.077 1.00 93.69 77 PHE A O 1
ATOM 647 N N . ILE A 1 78 ? 18.694 -1.225 -18.755 1.00 92.94 78 ILE A N 1
ATOM 648 C CA . ILE A 1 78 ? 18.576 -2.672 -18.560 1.00 92.94 78 ILE A CA 1
ATOM 649 C C . ILE A 1 78 ? 18.429 -2.989 -17.067 1.00 92.94 78 ILE A C 1
ATOM 651 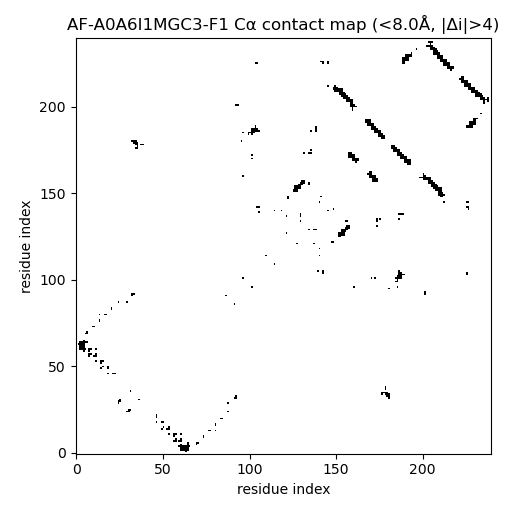O O . ILE A 1 78 ? 17.555 -3.768 -16.700 1.00 92.94 78 ILE A O 1
ATOM 655 N N . ILE A 1 79 ? 19.215 -2.344 -16.197 1.00 94.06 79 ILE A N 1
ATOM 656 C CA . ILE A 1 79 ? 19.075 -2.481 -14.738 1.00 94.06 79 ILE A CA 1
ATOM 657 C C . ILE A 1 79 ? 17.673 -2.046 -14.291 1.00 94.06 79 ILE A C 1
ATOM 659 O O . ILE A 1 79 ? 17.020 -2.776 -13.548 1.00 94.06 79 ILE A O 1
ATOM 663 N N . ALA A 1 80 ? 17.180 -0.904 -14.780 1.00 91.94 80 ALA A N 1
ATOM 664 C CA . ALA A 1 80 ? 15.834 -0.428 -14.465 1.00 91.94 80 ALA A CA 1
ATOM 665 C C . ALA A 1 80 ? 14.737 -1.407 -14.931 1.00 91.94 80 ALA A C 1
ATOM 667 O O . ALA A 1 80 ? 13.783 -1.656 -14.196 1.00 91.94 80 ALA A O 1
ATOM 668 N N . LEU A 1 81 ? 14.887 -2.008 -16.116 1.00 93.38 81 LEU A N 1
ATOM 669 C CA . LEU A 1 81 ? 13.977 -3.032 -16.642 1.00 93.38 81 LEU A CA 1
ATOM 670 C C . LEU A 1 81 ? 13.954 -4.291 -15.777 1.00 93.38 81 LEU A C 1
ATOM 672 O O . LEU A 1 81 ? 12.882 -4.800 -15.456 1.00 93.38 81 LEU A O 1
ATOM 676 N N . VAL A 1 82 ? 15.131 -4.785 -15.392 1.00 92.38 82 VAL A N 1
ATOM 677 C CA . VAL A 1 82 ? 15.253 -5.960 -14.521 1.00 92.38 82 VAL A CA 1
ATOM 678 C C . VAL A 1 82 ? 14.607 -5.678 -13.168 1.00 92.38 82 VAL A C 1
ATOM 680 O O . VAL A 1 82 ? 13.829 -6.498 -12.688 1.00 92.38 82 VAL A O 1
ATOM 683 N N . PHE A 1 83 ? 14.861 -4.504 -12.587 1.00 88.56 83 PHE A N 1
ATOM 684 C CA . PHE A 1 83 ? 14.224 -4.083 -11.342 1.00 88.56 83 PHE A CA 1
ATOM 685 C C . PHE A 1 83 ? 12.693 -4.065 -11.467 1.00 88.56 83 PHE A C 1
ATOM 687 O O . PHE A 1 83 ? 12.002 -4.686 -10.660 1.00 88.56 83 PHE A O 1
ATOM 694 N N . LEU A 1 84 ? 12.159 -3.445 -12.525 1.00 86.88 84 LEU A N 1
ATOM 695 C CA . LEU A 1 84 ? 10.717 -3.377 -12.784 1.00 86.88 84 LEU A CA 1
ATOM 696 C C . LEU A 1 84 ? 10.083 -4.764 -12.982 1.00 86.88 84 LEU A C 1
ATOM 698 O O . LEU A 1 84 ? 8.968 -4.995 -12.526 1.00 86.88 84 LEU A O 1
ATOM 702 N N . ALA A 1 85 ? 10.793 -5.707 -13.606 1.00 88.50 85 ALA A N 1
ATOM 703 C CA . ALA A 1 85 ? 10.319 -7.079 -13.794 1.00 88.50 85 ALA A CA 1
ATOM 704 C C . ALA A 1 85 ? 10.263 -7.895 -12.486 1.00 88.50 85 ALA A C 1
ATOM 706 O O . ALA A 1 85 ? 9.536 -8.888 -12.406 1.00 88.50 85 ALA A O 1
ATOM 707 N N . ILE A 1 86 ? 11.029 -7.501 -11.464 1.00 87.31 86 ILE A N 1
ATOM 708 C CA . ILE A 1 86 ? 11.038 -8.153 -10.147 1.00 87.31 86 ILE A CA 1
ATOM 709 C C . ILE A 1 86 ? 9.909 -7.615 -9.257 1.00 87.31 86 ILE A C 1
ATOM 711 O O . ILE A 1 86 ? 9.380 -8.378 -8.451 1.00 87.31 86 ILE A O 1
ATOM 715 N N . LEU A 1 87 ? 9.500 -6.349 -9.427 1.00 80.00 87 LEU A N 1
ATOM 716 C CA . LEU A 1 87 ? 8.509 -5.684 -8.566 1.00 80.00 87 LEU A CA 1
ATOM 717 C C . LEU A 1 87 ? 7.210 -6.485 -8.334 1.00 80.00 87 LEU A C 1
ATOM 719 O O . LEU A 1 87 ? 6.861 -6.648 -7.167 1.00 80.00 87 LEU A O 1
ATOM 723 N N . PRO A 1 88 ? 6.537 -7.056 -9.356 1.00 76.06 88 PRO A N 1
ATOM 724 C CA . PRO A 1 88 ? 5.333 -7.883 -9.170 1.00 76.06 88 PRO A CA 1
ATOM 725 C C . PRO A 1 88 ? 5.487 -9.044 -8.182 1.00 76.06 88 PRO A C 1
ATOM 727 O O . PRO A 1 88 ? 4.537 -9.463 -7.529 1.00 76.06 88 PRO A O 1
ATOM 730 N N . LYS A 1 89 ? 6.700 -9.596 -8.071 1.00 81.19 89 LYS A N 1
ATOM 731 C CA . LYS A 1 89 ? 6.977 -10.762 -7.221 1.00 81.19 89 LYS A CA 1
ATOM 732 C C . LYS A 1 89 ? 7.128 -10.387 -5.748 1.00 81.19 89 LYS A C 1
ATOM 734 O O . LYS A 1 89 ? 7.140 -11.272 -4.896 1.00 81.19 89 LYS A O 1
ATOM 739 N N . VAL A 1 90 ? 7.287 -9.101 -5.448 1.00 80.88 90 VAL A N 1
ATOM 740 C CA . VAL A 1 90 ? 7.496 -8.592 -4.095 1.00 80.88 90 VAL A CA 1
ATOM 741 C C . VAL A 1 90 ? 6.179 -8.034 -3.568 1.00 80.88 90 VAL A C 1
ATOM 743 O O . VAL A 1 90 ? 5.456 -7.334 -4.271 1.00 80.88 90 VAL A O 1
ATOM 746 N N . ASN A 1 91 ? 5.862 -8.306 -2.301 1.00 80.81 91 ASN A N 1
ATOM 747 C CA . ASN A 1 91 ? 4.664 -7.764 -1.664 1.00 80.81 91 ASN A CA 1
ATOM 748 C C . ASN A 1 91 ? 4.937 -6.346 -1.125 1.00 80.81 91 ASN A C 1
ATOM 750 O O . ASN A 1 91 ? 5.096 -6.134 0.077 1.00 80.81 91 ASN A O 1
ATOM 754 N N . ILE A 1 92 ? 5.047 -5.383 -2.047 1.00 79.56 92 ILE A N 1
ATOM 755 C CA . ILE A 1 92 ? 5.518 -4.006 -1.793 1.00 79.56 92 ILE A CA 1
ATOM 756 C C . ILE A 1 92 ? 4.649 -3.296 -0.748 1.00 79.56 92 ILE A C 1
ATOM 758 O O . ILE A 1 92 ? 5.162 -2.546 0.080 1.00 79.56 92 ILE A O 1
ATOM 762 N N . LEU A 1 93 ? 3.347 -3.586 -0.749 1.00 78.75 93 LEU A N 1
ATOM 763 C CA . LEU A 1 93 ? 2.396 -3.072 0.229 1.00 78.75 93 LEU A CA 1
ATOM 764 C C . LEU A 1 93 ? 2.813 -3.453 1.655 1.00 78.75 93 LEU A C 1
ATOM 766 O O . LEU A 1 93 ? 3.054 -2.563 2.466 1.00 78.75 93 LEU A O 1
ATOM 770 N N . LYS A 1 94 ? 3.009 -4.751 1.925 1.00 81.62 94 LYS A N 1
ATOM 771 C CA . LYS A 1 94 ? 3.459 -5.245 3.235 1.00 81.62 94 LYS A CA 1
ATOM 772 C C . LYS A 1 94 ? 4.797 -4.630 3.643 1.00 81.62 94 LYS A C 1
ATOM 774 O O . LYS A 1 94 ? 4.925 -4.113 4.741 1.00 81.62 94 LYS A 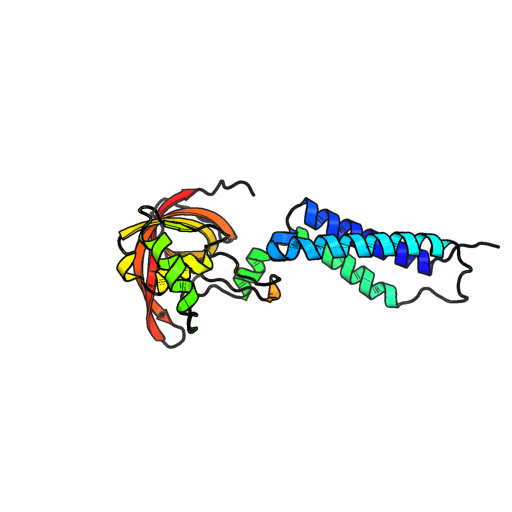O 1
ATOM 779 N N . THR A 1 95 ? 5.767 -4.610 2.733 1.00 83.38 95 THR A N 1
ATOM 780 C CA . THR A 1 95 ? 7.080 -4.017 3.011 1.00 83.38 95 THR A CA 1
ATOM 781 C C . THR A 1 95 ? 6.967 -2.538 3.384 1.00 83.38 95 THR A C 1
ATOM 783 O O . THR A 1 95 ? 7.591 -2.089 4.338 1.00 83.38 95 THR A O 1
ATOM 786 N N . SER A 1 96 ? 6.153 -1.764 2.666 1.00 84.12 96 SER A N 1
ATOM 787 C CA . SER A 1 96 ? 5.967 -0.344 2.974 1.00 84.12 96 SER A CA 1
ATOM 788 C C . SER A 1 96 ? 5.184 -0.095 4.269 1.00 84.12 96 SER A C 1
ATOM 790 O O . SER A 1 96 ? 5.490 0.880 4.951 1.00 84.12 96 SER A O 1
ATOM 792 N N . LEU A 1 97 ? 4.231 -0.969 4.618 1.00 84.62 97 LEU A N 1
ATOM 793 C CA . LEU A 1 97 ? 3.544 -0.978 5.914 1.00 84.62 97 LEU A CA 1
ATOM 794 C C . LEU A 1 97 ? 4.548 -1.185 7.051 1.00 84.62 97 LEU A C 1
ATOM 796 O O . LEU A 1 97 ? 4.606 -0.363 7.960 1.00 84.62 97 LEU A O 1
ATOM 800 N N . ASP A 1 98 ? 5.394 -2.213 6.947 1.00 84.75 98 ASP A N 1
ATOM 801 C CA . ASP A 1 98 ? 6.401 -2.539 7.962 1.00 84.75 98 ASP A CA 1
ATOM 802 C C . ASP A 1 98 ? 7.436 -1.404 8.131 1.00 84.75 98 ASP A C 1
ATOM 804 O O . ASP A 1 98 ? 7.852 -1.095 9.245 1.00 84.75 98 ASP A O 1
ATOM 808 N N . PHE A 1 99 ? 7.841 -0.738 7.038 1.00 84.06 99 PHE A N 1
ATOM 809 C CA . PHE A 1 99 ? 8.808 0.368 7.097 1.00 84.06 99 PHE A CA 1
ATOM 810 C C . PHE A 1 99 ? 8.226 1.689 7.611 1.00 84.06 99 PHE A C 1
ATOM 812 O O . PHE A 1 99 ? 8.934 2.444 8.278 1.00 84.06 99 PHE A O 1
ATOM 819 N N . LYS A 1 100 ? 6.983 2.025 7.242 1.00 85.75 100 LYS A N 1
ATOM 820 C CA . LYS A 1 100 ? 6.364 3.314 7.604 1.00 85.75 100 LYS A CA 1
ATOM 821 C C . LYS A 1 100 ? 5.614 3.257 8.934 1.00 85.75 100 LYS A C 1
ATOM 823 O O . LYS A 1 100 ? 5.446 4.302 9.563 1.00 85.75 100 LYS A O 1
ATOM 828 N N . GLY A 1 101 ? 5.173 2.069 9.344 1.00 85.00 101 GLY A N 1
ATOM 829 C CA . GLY A 1 101 ? 4.271 1.879 10.471 1.00 85.00 101 GLY A CA 1
ATOM 830 C C . GLY A 1 101 ? 2.876 2.450 10.211 1.00 85.00 101 GLY A C 1
ATOM 831 O O . GLY A 1 101 ? 2.590 3.021 9.154 1.00 85.00 101 GLY A O 1
ATOM 832 N N . VAL A 1 102 ? 2.000 2.308 11.206 1.00 87.94 102 VAL A N 1
ATOM 833 C CA . VAL A 1 102 ? 0.607 2.765 11.146 1.00 87.94 102 VAL A CA 1
ATOM 834 C C . VAL A 1 102 ? 0.355 3.823 12.212 1.00 87.94 102 VAL A C 1
ATOM 836 O O . VAL A 1 102 ? 0.713 3.652 13.376 1.00 87.94 102 VAL A O 1
ATOM 839 N N . LYS A 1 103 ? -0.298 4.920 11.826 1.00 88.56 103 LYS A N 1
ATOM 840 C CA . LYS A 1 103 ? -0.744 5.959 12.756 1.00 88.56 103 LYS A CA 1
ATOM 841 C C . LYS A 1 103 ? -2.131 5.621 13.284 1.00 88.56 103 LYS A C 1
ATOM 843 O O . LYS A 1 103 ? -3.028 5.297 12.512 1.00 88.56 103 LYS A O 1
ATOM 848 N N . LEU A 1 104 ? -2.313 5.743 14.595 1.00 85.56 104 LEU A N 1
ATOM 849 C CA . LEU A 1 104 ? -3.601 5.521 15.270 1.00 85.56 104 LEU A CA 1
ATOM 850 C C . LEU A 1 104 ? -4.350 6.818 15.596 1.00 85.56 104 LEU A C 1
ATOM 852 O O . LEU A 1 104 ? -5.431 6.781 16.176 1.00 85.56 104 LEU A O 1
ATOM 856 N N . TYR A 1 105 ? -3.765 7.962 15.254 1.00 79.00 105 TYR A N 1
ATOM 857 C CA . TYR A 1 105 ? -4.357 9.277 15.440 1.00 79.00 105 TYR A CA 1
ATOM 858 C C . TYR A 1 105 ? -3.842 10.229 14.358 1.00 79.00 105 TYR A C 1
ATOM 860 O O . TYR A 1 105 ? -2.757 10.037 13.795 1.00 79.00 105 TYR A O 1
ATOM 868 N N . HIS A 1 106 ? -4.625 11.267 14.075 1.00 71.56 106 HIS A N 1
ATOM 869 C CA . HIS A 1 106 ? -4.272 12.311 13.123 1.00 71.56 106 HIS A CA 1
ATOM 870 C C . HIS A 1 106 ? -3.968 13.614 13.876 1.00 71.56 106 HIS A C 1
ATOM 872 O O . HIS A 1 106 ? -4.831 14.146 14.564 1.00 71.56 106 HIS A O 1
ATOM 878 N N . ASP A 1 107 ? -2.739 14.125 13.759 1.00 59.66 107 ASP A N 1
ATOM 879 C CA . ASP A 1 107 ? -2.281 15.335 14.474 1.00 59.66 107 ASP A CA 1
ATOM 880 C C . ASP A 1 107 ? -2.521 16.638 13.677 1.00 59.66 107 ASP A C 1
ATOM 882 O O . ASP A 1 107 ? -2.262 17.743 14.146 1.00 59.66 107 ASP A O 1
ATOM 886 N N . LYS A 1 108 ? -3.005 16.545 12.428 1.00 52.78 108 LYS A N 1
ATOM 887 C CA . LYS A 1 108 ? -3.229 17.733 11.588 1.00 52.78 108 LYS A CA 1
ATOM 888 C C . LYS A 1 108 ? -4.590 18.374 11.836 1.00 52.78 108 LYS A C 1
ATOM 890 O O . LYS A 1 108 ? -5.606 17.706 12.008 1.00 52.78 108 LYS A O 1
ATOM 895 N N . HIS A 1 109 ? -4.600 19.700 11.715 1.00 44.16 109 HIS A N 1
ATOM 896 C CA . HIS A 1 109 ? -5.795 20.508 11.506 1.00 44.16 109 HIS A CA 1
ATOM 897 C C . HIS A 1 109 ? -6.540 20.027 10.258 1.00 44.16 109 HIS A C 1
ATOM 899 O O . HIS A 1 109 ? -6.185 20.395 9.137 1.00 44.16 109 HIS A O 1
ATOM 905 N N . VAL A 1 110 ? -7.569 19.203 10.443 1.00 52.44 110 VAL A N 1
ATOM 906 C CA . VAL A 1 110 ? -8.413 18.794 9.327 1.00 52.44 110 VAL A CA 1
ATOM 907 C C . VAL A 1 110 ? -9.208 20.000 8.830 1.00 52.44 110 VAL A C 1
ATOM 909 O O . VAL A 1 110 ? -9.683 20.824 9.621 1.00 52.44 110 VAL A O 1
ATOM 912 N N . ASN A 1 111 ? -9.314 20.144 7.509 1.00 50.84 111 ASN A N 1
ATOM 913 C CA . ASN A 1 111 ? -10.046 21.241 6.894 1.00 50.84 111 ASN A CA 1
ATOM 914 C C . ASN A 1 111 ? -11.544 21.096 7.221 1.00 50.84 111 ASN A C 1
ATOM 916 O O . ASN A 1 111 ? -12.253 20.294 6.611 1.00 50.84 111 ASN A O 1
ATOM 920 N N . LYS A 1 112 ? -12.012 21.859 8.219 1.00 54.81 112 LYS A N 1
ATOM 921 C CA . LYS A 1 112 ? -13.351 21.744 8.828 1.00 54.81 112 LYS A CA 1
ATOM 922 C C . LYS A 1 112 ? -14.507 21.852 7.831 1.00 54.81 112 LYS A C 1
ATOM 924 O O . LYS A 1 112 ? -15.608 21.406 8.141 1.00 54.81 112 LYS A O 1
ATOM 929 N N . ASP A 1 113 ? -14.282 22.443 6.662 1.00 56.53 113 ASP A N 1
ATOM 930 C CA . ASP A 1 113 ? -15.329 22.639 5.660 1.00 56.53 113 ASP A CA 1
ATOM 931 C C . ASP A 1 113 ? -15.616 21.381 4.824 1.00 56.53 113 ASP A C 1
ATOM 933 O O . ASP A 1 113 ? -16.746 21.217 4.363 1.00 56.5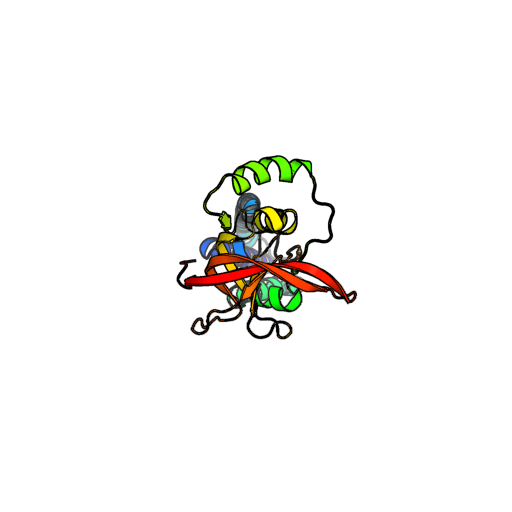3 113 ASP A O 1
ATOM 937 N N . HIS A 1 114 ? -14.650 20.462 4.694 1.00 56.31 114 HIS A N 1
ATOM 938 C CA . HIS A 1 114 ? -14.868 19.162 4.047 1.00 56.31 114 HIS A CA 1
ATOM 939 C C . HIS A 1 114 ? -15.576 18.174 4.987 1.00 56.31 114 HIS A C 1
ATOM 941 O O . HIS A 1 114 ? -16.585 17.592 4.590 1.00 56.31 114 HIS A O 1
ATOM 947 N N . LEU A 1 115 ? -15.170 18.108 6.266 1.00 57.34 115 LEU A N 1
ATOM 948 C CA . LEU A 1 115 ? -15.831 17.241 7.256 1.00 57.34 115 LEU A CA 1
ATOM 949 C C . LEU A 1 115 ? -17.325 17.529 7.400 1.00 57.34 115 LEU A C 1
ATOM 951 O O . LEU A 1 115 ? -18.118 16.610 7.534 1.00 57.34 115 LEU A O 1
ATOM 955 N N . LYS A 1 116 ? -17.758 18.794 7.360 1.00 56.78 116 LYS A N 1
ATOM 956 C CA . LYS A 1 116 ? -19.168 19.128 7.630 1.00 56.78 116 LYS A CA 1
ATOM 957 C C . LYS A 1 116 ? -20.155 18.456 6.675 1.00 56.78 116 LYS A C 1
ATOM 959 O O . LYS A 1 116 ? -21.256 18.123 7.104 1.00 56.78 116 LYS A O 1
ATOM 964 N N . LYS A 1 117 ? -19.806 18.275 5.397 1.00 57.41 117 LYS A N 1
ATOM 965 C CA . LYS A 1 117 ? -20.718 17.650 4.425 1.00 57.41 117 LYS A CA 1
ATOM 966 C C . LYS A 1 117 ? -20.785 16.137 4.611 1.00 57.41 117 LYS A C 1
ATOM 968 O O . LYS A 1 117 ? -21.887 15.599 4.669 1.00 57.41 117 LYS A O 1
ATOM 973 N N . GLU A 1 118 ? -19.640 15.482 4.778 1.00 58.31 118 GLU A N 1
ATOM 974 C CA . GLU A 1 118 ? -19.578 14.023 4.911 1.00 58.31 118 GLU A CA 1
ATOM 975 C C . GLU A 1 118 ? -19.968 13.519 6.306 1.00 58.31 118 GLU A C 1
ATOM 977 O O . GLU A 1 118 ? -20.648 12.494 6.416 1.00 58.31 118 GLU A O 1
ATOM 982 N N . ASN A 1 119 ? -19.674 14.282 7.371 1.00 64.31 119 ASN A N 1
ATOM 983 C CA . ASN A 1 119 ? -20.135 13.986 8.733 1.00 64.31 119 ASN A CA 1
ATOM 984 C C . ASN A 1 119 ? -21.651 13.792 8.750 1.00 64.31 119 ASN A C 1
ATOM 986 O O . ASN A 1 119 ? -22.147 12.845 9.353 1.00 64.31 119 ASN A O 1
ATOM 990 N N . HIS A 1 120 ? -22.408 14.648 8.058 1.00 61.09 120 HIS A N 1
ATOM 991 C CA . HIS A 1 120 ? -23.865 14.552 8.048 1.00 61.09 120 HIS A CA 1
ATOM 992 C C . HIS A 1 120 ? -24.398 13.286 7.369 1.00 61.09 120 HIS A C 1
ATOM 994 O O . HIS A 1 120 ? -25.460 12.814 7.772 1.00 61.09 120 HIS A O 1
ATOM 1000 N N . GLU A 1 121 ? -23.710 12.734 6.371 1.00 67.81 121 GLU A N 1
ATOM 1001 C CA . GLU A 1 121 ? -24.132 11.496 5.703 1.00 67.81 121 GLU A CA 1
ATOM 1002 C C . GLU A 1 121 ? -23.735 10.259 6.518 1.00 67.81 121 GLU A C 1
ATOM 1004 O O . GLU A 1 121 ? -24.577 9.393 6.771 1.00 67.81 121 GLU A O 1
ATOM 1009 N N . LEU A 1 122 ? -22.501 10.221 7.032 1.00 68.56 122 LEU A N 1
ATOM 1010 C CA . LEU A 1 122 ? -22.015 9.124 7.876 1.00 68.56 122 LEU A CA 1
ATOM 1011 C C . LEU A 1 122 ? -22.767 9.039 9.212 1.00 68.56 122 LEU A C 1
ATOM 1013 O O . LEU A 1 122 ? -23.144 7.944 9.635 1.00 68.56 122 LEU A O 1
ATOM 1017 N N . LEU A 1 123 ? -23.063 10.172 9.857 1.00 67.44 123 LEU A N 1
ATOM 1018 C CA . LEU A 1 123 ? -23.801 10.210 11.127 1.00 67.44 123 LEU A CA 1
ATOM 1019 C C . LEU A 1 123 ? -25.256 9.746 10.991 1.00 67.44 123 LEU A C 1
ATOM 1021 O O . LEU A 1 123 ? -25.784 9.167 11.944 1.00 67.44 123 LEU A O 1
ATOM 1025 N N . LYS A 1 124 ? -25.891 9.990 9.835 1.00 66.62 124 LYS A N 1
ATOM 1026 C CA . LYS A 1 124 ? -27.278 9.581 9.543 1.00 66.62 124 LYS A CA 1
ATOM 1027 C C . LYS A 1 124 ? -27.408 8.095 9.221 1.00 66.62 124 LYS A C 1
ATOM 1029 O O . LYS A 1 124 ? -28.504 7.553 9.329 1.00 66.62 124 LYS A O 1
ATOM 1034 N N . SER A 1 125 ? -26.324 7.439 8.812 1.00 67.56 125 SER A N 1
ATOM 1035 C CA . SER A 1 125 ? -26.351 6.015 8.488 1.00 67.56 125 SER A CA 1
ATOM 1036 C C . SER A 1 125 ? -26.464 5.154 9.756 1.00 67.56 125 SER A C 1
ATOM 1038 O O . SER A 1 125 ? -25.687 5.297 10.699 1.00 67.56 125 SER A O 1
ATOM 1040 N N . GLU A 1 126 ? -27.434 4.233 9.786 1.00 70.06 126 GLU A N 1
ATOM 1041 C CA . GLU A 1 126 ? -27.563 3.241 10.871 1.00 70.06 126 GLU A CA 1
ATOM 1042 C C . GLU A 1 126 ? -26.402 2.234 10.879 1.00 70.06 126 GLU A C 1
ATOM 1044 O O . GLU A 1 126 ? -26.080 1.649 11.912 1.00 70.06 126 GLU A O 1
ATOM 1049 N N . LYS A 1 127 ? -25.770 2.027 9.717 1.00 76.81 127 LYS A N 1
ATOM 1050 C CA . LYS A 1 127 ? -24.634 1.124 9.519 1.00 76.81 127 LYS A CA 1
ATOM 1051 C C . LYS A 1 127 ? -23.480 1.898 8.904 1.00 76.81 127 LYS A C 1
ATOM 1053 O O . LYS A 1 127 ? -23.590 2.360 7.771 1.00 76.81 127 LYS A O 1
ATOM 1058 N N . LEU A 1 128 ? -22.366 1.966 9.625 1.00 87.62 128 LEU A N 1
ATOM 1059 C CA . LEU A 1 128 ? -21.144 2.601 9.142 1.00 87.62 128 LEU A CA 1
ATOM 1060 C C . LEU A 1 128 ? -20.422 1.624 8.218 1.00 87.62 128 LEU A C 1
ATOM 1062 O O . LEU A 1 128 ? -20.128 0.500 8.624 1.00 87.62 128 LEU A O 1
ATOM 1066 N N . ILE A 1 129 ? -20.158 2.032 6.980 1.00 90.12 129 ILE A N 1
ATOM 1067 C CA . ILE A 1 129 ? -19.473 1.201 5.987 1.00 90.12 129 ILE A CA 1
ATOM 1068 C C . ILE A 1 129 ? -18.246 1.961 5.487 1.00 90.12 129 ILE A C 1
ATOM 1070 O O . ILE A 1 129 ? -18.372 2.935 4.746 1.00 90.12 129 ILE A O 1
ATOM 1074 N N . LEU A 1 130 ? -17.069 1.489 5.887 1.00 90.56 130 LEU A N 1
ATOM 1075 C CA . LEU A 1 130 ? -15.772 1.991 5.455 1.00 90.56 130 LEU A CA 1
ATOM 1076 C C . LEU A 1 130 ? -15.123 0.979 4.507 1.00 90.56 130 LEU A C 1
ATOM 1078 O O . LEU A 1 130 ? -14.914 -0.186 4.845 1.00 90.56 130 LEU A O 1
ATOM 1082 N N . LYS A 1 131 ? -14.826 1.433 3.299 1.00 89.06 131 LYS A N 1
ATOM 1083 C CA . LYS A 1 131 ? -14.162 0.702 2.219 1.00 89.06 131 LYS A CA 1
ATOM 1084 C C . LYS A 1 131 ? -12.945 1.492 1.764 1.00 89.06 131 LYS A C 1
ATOM 1086 O O . LYS A 1 131 ? -12.768 2.632 2.172 1.00 89.06 131 LYS A O 1
ATOM 1091 N N . LYS A 1 132 ? -12.175 0.932 0.833 1.00 84.62 132 LYS A N 1
ATOM 1092 C CA . LYS A 1 132 ? -10.977 1.567 0.265 1.00 84.62 132 LYS A CA 1
ATOM 1093 C C . LYS A 1 132 ? -11.141 3.049 -0.106 1.00 84.62 132 LYS A C 1
ATOM 1095 O O . LYS A 1 132 ? -10.278 3.860 0.205 1.00 84.62 132 LYS A O 1
ATOM 1100 N N . ASP A 1 133 ? -12.255 3.415 -0.739 1.00 82.62 133 ASP A N 1
ATOM 1101 C CA . ASP A 1 133 ? -12.461 4.780 -1.241 1.00 82.62 133 ASP A CA 1
ATOM 1102 C C . ASP A 1 133 ? -12.740 5.818 -0.140 1.00 82.62 133 ASP A C 1
ATOM 1104 O O . ASP A 1 133 ? -12.442 6.993 -0.336 1.00 82.62 133 ASP A O 1
ATOM 1108 N N . ASN A 1 134 ? -13.302 5.400 1.001 1.00 87.06 134 ASN A N 1
ATOM 1109 C CA . ASN A 1 134 ? -13.707 6.280 2.106 1.00 87.06 134 ASN A CA 1
ATOM 1110 C C . ASN A 1 134 ? -13.085 5.886 3.460 1.00 87.06 134 ASN A C 1
ATOM 1112 O O . ASN A 1 134 ? -13.529 6.367 4.501 1.00 87.06 134 ASN A O 1
ATOM 1116 N N . PHE A 1 135 ? -12.077 5.007 3.460 1.00 90.44 135 PHE A N 1
ATOM 1117 C CA . PHE A 1 135 ? -11.459 4.472 4.673 1.00 90.44 135 PHE A CA 1
ATOM 1118 C C . PHE A 1 135 ? -10.878 5.592 5.531 1.00 90.44 135 PHE A C 1
ATOM 1120 O O . PHE A 1 135 ? -11.222 5.722 6.701 1.00 90.44 135 PHE A O 1
ATOM 1127 N N . HIS A 1 136 ? -10.015 6.412 4.930 1.00 88.00 136 HIS A N 1
ATOM 1128 C CA . HIS A 1 136 ? -9.268 7.457 5.623 1.00 88.00 136 HIS A CA 1
ATOM 1129 C C . HIS A 1 136 ? -10.183 8.570 6.111 1.00 88.00 136 HIS A C 1
ATOM 1131 O O . HIS A 1 136 ? -10.185 8.877 7.297 1.00 88.00 136 HIS A O 1
ATOM 1137 N N . GLU A 1 137 ? -11.018 9.100 5.222 1.00 84.94 137 GLU A N 1
ATOM 1138 C CA . GLU A 1 137 ? -11.959 10.168 5.551 1.00 84.94 137 GLU A CA 1
ATOM 1139 C C . GLU A 1 137 ? -12.964 9.725 6.619 1.00 84.94 137 GLU A C 1
ATOM 1141 O O . GLU A 1 137 ? -13.107 10.375 7.653 1.00 84.94 137 GLU A O 1
ATOM 1146 N N . GLY A 1 138 ? -13.585 8.554 6.455 1.00 88.75 138 GLY A N 1
ATOM 1147 C CA . GLY A 1 138 ? -14.516 8.032 7.449 1.00 88.75 138 GLY A CA 1
ATOM 1148 C C . GLY A 1 138 ? -13.850 7.731 8.794 1.00 88.75 138 GLY A C 1
ATOM 1149 O O . GLY A 1 138 ? -14.451 7.969 9.843 1.00 88.75 138 GLY A O 1
ATOM 1150 N N . LEU A 1 139 ? -12.603 7.254 8.792 1.00 90.62 139 LEU A N 1
ATOM 1151 C CA . LEU A 1 139 ? -11.856 7.011 10.021 1.00 90.62 139 LEU A CA 1
ATOM 1152 C C . LEU A 1 139 ? -11.442 8.317 10.716 1.00 90.62 139 LEU A C 1
ATOM 1154 O O . LEU A 1 139 ? -11.550 8.401 11.937 1.00 90.62 139 LEU A O 1
ATOM 1158 N N . GLU A 1 140 ? -11.041 9.350 9.973 1.00 88.12 140 GLU A N 1
ATOM 1159 C CA . GLU A 1 140 ? -10.759 10.685 10.522 1.00 88.12 140 GLU A CA 1
ATOM 1160 C C . GLU A 1 140 ? -11.998 11.299 11.184 1.00 88.12 140 GLU A C 1
ATOM 1162 O O . GLU A 1 140 ? -11.907 11.846 12.286 1.00 88.12 140 GLU A O 1
ATOM 1167 N N . ILE A 1 141 ? -13.170 11.146 10.564 1.00 87.69 141 ILE A N 1
ATOM 1168 C CA . ILE A 1 141 ? -14.450 11.599 11.121 1.00 87.69 141 ILE A CA 1
ATOM 1169 C C . ILE A 1 141 ? -14.756 10.873 12.436 1.00 87.69 141 ILE A C 1
ATOM 1171 O O . ILE A 1 141 ? -15.108 11.515 13.430 1.00 87.69 141 ILE A O 1
ATOM 1175 N N . ILE A 1 142 ? -14.564 9.549 12.476 1.00 90.00 142 ILE A N 1
ATOM 1176 C CA . ILE A 1 142 ? -14.734 8.754 13.701 1.00 90.00 142 ILE A CA 1
ATOM 1177 C C . ILE A 1 142 ? -13.736 9.188 14.778 1.00 90.00 142 ILE A C 1
ATOM 1179 O O . ILE A 1 142 ? -14.109 9.281 15.941 1.00 90.00 142 ILE A O 1
ATOM 1183 N N . MET A 1 143 ? -12.481 9.473 14.428 1.00 89.00 143 MET A N 1
ATOM 1184 C CA . MET A 1 143 ? -11.480 9.940 15.394 1.00 89.00 143 MET A CA 1
ATOM 1185 C C . MET A 1 143 ? -11.834 11.320 15.968 1.00 89.00 143 MET A C 1
ATOM 1187 O O . MET A 1 143 ? -11.636 11.550 17.160 1.00 89.00 143 MET A O 1
ATOM 1191 N N . HIS A 1 144 ? -12.377 12.225 15.149 1.00 86.88 144 HIS A N 1
ATOM 1192 C CA . HIS A 1 144 ? -12.738 13.581 15.569 1.00 86.88 144 HIS A CA 1
ATOM 1193 C C . HIS A 1 144 ? -14.029 13.629 16.405 1.00 86.88 144 HIS A C 1
ATOM 1195 O O . HIS A 1 144 ? -14.124 14.408 17.352 1.00 86.88 144 HIS A O 1
ATOM 1201 N N . GLU A 1 145 ? -15.030 12.809 16.075 1.00 86.19 145 GLU A N 1
ATOM 1202 C CA . GLU A 1 145 ? -16.332 12.762 16.758 1.00 86.19 145 GLU A CA 1
ATOM 1203 C C . GLU A 1 145 ? -16.574 11.421 17.470 1.00 86.19 145 GLU A C 1
ATOM 1205 O O . GLU A 1 145 ? -17.684 10.888 17.465 1.00 86.19 145 GLU A O 1
ATOM 1210 N N . LEU A 1 146 ? -15.533 10.867 18.094 1.00 88.19 146 LEU A N 1
ATOM 1211 C CA . LEU A 1 146 ? -15.521 9.501 18.628 1.00 88.19 146 LEU A CA 1
ATOM 1212 C C . LEU A 1 146 ? -16.733 9.158 19.502 1.00 88.19 146 LEU A C 1
ATOM 1214 O O . LEU A 1 146 ? -17.325 8.090 19.343 1.00 88.19 146 LEU A O 1
ATOM 1218 N N . ASP A 1 147 ? -17.146 10.085 20.368 1.00 89.75 147 ASP A N 1
ATOM 1219 C CA . ASP A 1 147 ? -18.288 9.903 21.269 1.00 89.75 147 ASP A CA 1
ATOM 1220 C C . ASP A 1 147 ? -19.625 9.698 20.528 1.00 89.75 147 ASP A C 1
ATOM 1222 O O . ASP A 1 147 ? -20.470 8.936 20.998 1.00 89.75 147 ASP A O 1
ATOM 1226 N N . ASN A 1 148 ? -19.802 10.284 19.337 1.00 88.81 148 ASN A N 1
ATOM 1227 C CA . ASN A 1 148 ? -21.023 10.150 18.526 1.00 88.81 148 ASN A CA 1
ATOM 1228 C C . ASN A 1 148 ? -21.163 8.766 17.872 1.00 88.81 148 ASN A C 1
ATOM 1230 O O . ASN A 1 148 ? -22.249 8.393 17.410 1.00 88.81 148 ASN A O 1
ATOM 1234 N N . PHE A 1 149 ? -20.064 8.014 17.788 1.00 89.44 149 PHE A N 1
ATOM 1235 C CA . PHE A 1 149 ? -20.016 6.713 17.126 1.00 89.44 149 PHE A CA 1
ATOM 1236 C C . PHE A 1 149 ? -19.920 5.536 18.101 1.00 89.44 149 PHE A C 1
ATOM 1238 O O . PHE A 1 149 ? -20.019 4.385 17.667 1.00 89.44 149 PHE A O 1
ATOM 1245 N N . LEU A 1 150 ? -19.787 5.795 19.407 1.00 92.00 150 LEU A N 1
ATOM 1246 C CA . LEU A 1 150 ? -19.722 4.743 20.420 1.00 92.00 150 LEU A CA 1
ATOM 1247 C C . LEU A 1 150 ? -20.954 3.836 20.356 1.00 92.00 150 LEU A C 1
ATOM 1249 O O . LEU A 1 150 ? -22.103 4.273 20.349 1.00 92.00 150 LEU A O 1
ATOM 1253 N N . GLY A 1 151 ? -20.695 2.536 20.302 1.00 90.31 151 GLY A N 1
ATOM 1254 C CA . GLY A 1 151 ? -21.708 1.498 20.252 1.00 90.31 151 GLY A CA 1
ATOM 1255 C C . GLY A 1 151 ? -22.359 1.262 18.888 1.00 90.31 151 GLY A C 1
ATOM 1256 O O . GLY A 1 151 ? -23.121 0.298 18.775 1.00 90.31 151 GLY A O 1
ATOM 1257 N N . LYS A 1 152 ? -22.053 2.058 17.855 1.00 91.69 152 LYS A N 1
ATOM 1258 C CA . LYS A 1 152 ? -22.541 1.805 16.491 1.00 91.69 152 LYS A CA 1
ATOM 1259 C C . LYS A 1 152 ? -21.867 0.573 15.880 1.00 91.69 152 LYS A C 1
ATOM 1261 O O . LYS A 1 152 ? -20.709 0.260 16.177 1.00 91.69 152 LYS A O 1
ATOM 1266 N N . GLU A 1 153 ? -22.600 -0.132 15.017 1.00 92.50 153 GLU A N 1
ATOM 1267 C CA . GLU A 1 153 ? -22.025 -1.195 14.190 1.00 92.50 153 GLU A CA 1
ATOM 1268 C C . GLU A 1 153 ? -21.233 -0.592 13.024 1.00 92.50 153 GLU A C 1
ATOM 1270 O O . GLU A 1 153 ? -21.715 0.300 12.319 1.00 92.50 153 GLU A O 1
ATOM 1275 N N . ILE A 1 154 ? -20.037 -1.132 12.794 1.00 92.81 154 ILE A N 1
ATOM 1276 C CA . ILE A 1 154 ? -19.159 -0.760 11.687 1.00 92.81 154 ILE A CA 1
ATOM 1277 C C . ILE A 1 154 ? -18.798 -1.983 10.843 1.00 92.81 154 ILE A C 1
ATOM 1279 O O . ILE A 1 154 ? -18.512 -3.066 11.362 1.00 92.81 154 ILE A O 1
ATOM 1283 N N . TYR A 1 155 ? -18.808 -1.781 9.530 1.00 93.31 155 TYR A N 1
ATOM 1284 C CA . TYR A 1 155 ? -18.265 -2.670 8.516 1.00 93.31 155 TYR A CA 1
ATOM 1285 C C . TYR A 1 155 ? -17.055 -1.970 7.915 1.00 93.31 155 TYR A C 1
ATOM 1287 O O . TYR A 1 155 ? -17.211 -0.912 7.313 1.00 93.31 155 TYR A O 1
ATOM 1295 N N . ILE A 1 156 ? -15.866 -2.529 8.098 1.00 93.50 156 ILE A N 1
ATOM 1296 C CA . ILE A 1 156 ? -14.619 -1.904 7.662 1.00 93.50 156 ILE A CA 1
ATOM 1297 C C . ILE A 1 156 ? -13.774 -2.901 6.871 1.00 93.50 156 ILE A C 1
ATOM 1299 O O . ILE A 1 156 ? -13.628 -4.059 7.266 1.00 93.50 156 ILE A O 1
ATOM 1303 N N . GLU A 1 157 ? -13.264 -2.464 5.724 1.00 92.94 157 GLU A N 1
ATOM 1304 C CA . GLU A 1 157 ? -12.343 -3.225 4.878 1.00 92.94 157 GLU A CA 1
ATOM 1305 C C . GLU A 1 157 ? -10.943 -2.641 4.990 1.00 92.94 157 GLU A C 1
ATOM 1307 O O . GLU A 1 157 ? -10.778 -1.428 4.913 1.00 92.94 157 GLU A O 1
ATOM 1312 N N . GLY A 1 158 ? -9.939 -3.491 5.166 1.00 91.25 158 GLY A N 1
ATOM 1313 C CA . GLY A 1 158 ? -8.565 -3.030 5.285 1.00 91.25 158 GLY A CA 1
ATOM 1314 C C . GLY A 1 158 ? -7.569 -4.168 5.417 1.00 91.25 158 GLY A C 1
ATOM 1315 O O . GLY A 1 158 ? -7.918 -5.347 5.403 1.00 91.25 158 GLY A O 1
ATOM 1316 N N . ILE A 1 159 ? -6.313 -3.785 5.549 1.00 90.44 159 ILE A N 1
ATOM 1317 C CA . ILE A 1 159 ? -5.151 -4.641 5.709 1.00 90.44 159 ILE A CA 1
ATOM 1318 C C . ILE A 1 159 ? -4.884 -4.816 7.200 1.00 90.44 159 ILE A C 1
ATOM 1320 O O . ILE A 1 159 ? -4.850 -3.845 7.961 1.00 90.44 159 ILE A O 1
ATOM 1324 N N . ILE A 1 160 ? -4.683 -6.060 7.620 1.00 90.81 160 ILE A N 1
ATOM 1325 C CA . ILE A 1 160 ? -4.283 -6.380 8.987 1.00 90.81 160 ILE A CA 1
ATOM 1326 C C . ILE A 1 160 ? -2.803 -6.063 9.166 1.00 90.81 160 ILE A C 1
ATOM 1328 O O . ILE A 1 160 ? -1.967 -6.560 8.413 1.00 90.81 160 ILE A O 1
ATOM 1332 N N . TYR A 1 161 ? -2.495 -5.301 10.209 1.00 90.00 161 TYR A N 1
ATOM 1333 C CA . TYR A 1 161 ? -1.150 -5.039 10.692 1.00 90.00 161 TYR A CA 1
ATOM 1334 C C . TYR A 1 161 ? -1.036 -5.483 12.155 1.00 90.00 161 TYR A C 1
ATOM 1336 O O . TYR A 1 161 ? -1.770 -5.008 13.026 1.00 90.00 161 TYR A O 1
ATOM 1344 N N . GLU A 1 162 ? -0.146 -6.438 12.425 1.00 86.44 162 GLU A N 1
ATOM 1345 C CA . GLU A 1 162 ? 0.160 -6.874 13.790 1.00 86.44 162 GLU A CA 1
ATOM 1346 C C . GLU A 1 162 ? 1.375 -6.117 14.309 1.00 86.44 162 GLU A C 1
ATOM 1348 O O . GLU A 1 162 ? 2.454 -6.181 13.727 1.00 86.44 162 GLU A O 1
ATOM 1353 N N . ASP A 1 163 ? 1.178 -5.416 15.420 1.00 81.56 163 ASP A N 1
ATOM 1354 C CA . ASP A 1 163 ? 2.210 -4.638 16.083 1.00 81.56 163 ASP A CA 1
ATOM 1355 C C . ASP A 1 163 ? 2.535 -5.280 17.440 1.00 81.56 163 ASP A C 1
ATOM 1357 O O . ASP A 1 163 ? 1.630 -5.575 18.230 1.00 81.56 163 ASP A O 1
ATOM 1361 N N . GLU A 1 164 ? 3.824 -5.489 17.722 1.00 80.12 164 GLU A N 1
ATOM 1362 C CA . GLU A 1 164 ? 4.309 -6.091 18.970 1.00 80.12 164 GLU A CA 1
ATOM 1363 C C . GLU A 1 164 ? 3.885 -5.303 20.225 1.00 80.12 164 GLU A C 1
ATOM 1365 O O . GLU A 1 164 ? 3.736 -5.886 21.306 1.00 80.12 164 GLU A O 1
ATOM 1370 N N . PHE A 1 165 ? 3.640 -3.994 20.096 1.00 80.44 165 PHE A N 1
ATOM 1371 C CA . PHE A 1 165 ? 3.204 -3.132 21.195 1.00 80.44 165 PHE A CA 1
ATOM 1372 C C . PHE A 1 165 ? 1.782 -3.454 21.677 1.00 80.44 165 PHE A C 1
ATOM 1374 O O . PHE A 1 165 ? 1.480 -3.296 22.865 1.00 80.44 165 PHE A O 1
ATOM 1381 N N . TYR A 1 166 ? 0.895 -3.932 20.799 1.00 81.12 166 TYR A N 1
ATOM 1382 C CA . TYR A 1 166 ? -0.526 -4.113 21.109 1.00 81.12 166 TYR A CA 1
ATOM 1383 C C . TYR A 1 166 ? -0.912 -5.589 21.253 1.00 81.12 166 TYR A C 1
ATOM 1385 O O . TYR A 1 166 ? -1.638 -6.147 20.433 1.00 81.12 166 TYR A O 1
ATOM 1393 N N . LYS A 1 167 ? -0.503 -6.208 22.369 1.00 77.06 167 LYS A N 1
ATOM 1394 C CA . LYS A 1 167 ? -0.894 -7.588 22.720 1.00 77.06 167 LYS A CA 1
ATOM 1395 C C . LYS A 1 167 ? -2.420 -7.781 22.674 1.00 77.06 167 LYS A C 1
ATOM 1397 O O . LYS A 1 167 ? -3.183 -6.929 23.145 1.00 77.06 167 LYS A O 1
ATOM 1402 N N . ASP A 1 168 ? -2.842 -8.902 22.085 1.00 82.19 168 ASP A N 1
ATOM 1403 C CA . ASP A 1 168 ? -4.239 -9.323 21.862 1.00 82.19 168 ASP A CA 1
ATOM 1404 C C . ASP A 1 168 ? -5.092 -8.385 20.986 1.00 82.19 168 ASP A C 1
ATOM 1406 O O . ASP A 1 168 ? -6.319 -8.530 20.893 1.00 82.19 168 ASP A O 1
ATOM 1410 N N . LYS A 1 169 ? -4.456 -7.421 20.317 1.00 89.62 169 LYS A N 1
ATOM 1411 C CA . LYS A 1 169 ? -5.084 -6.526 19.347 1.00 89.62 169 LYS A CA 1
ATOM 1412 C C . LYS A 1 169 ? -4.328 -6.597 18.026 1.00 89.62 169 LYS A C 1
ATOM 1414 O O . LYS A 1 169 ? -3.214 -7.100 17.949 1.00 89.62 169 LYS A O 1
ATOM 1419 N N . PHE A 1 170 ? -4.964 -6.112 16.979 1.00 91.38 170 PHE A N 1
ATOM 1420 C CA . PHE A 1 170 ? -4.320 -5.844 15.700 1.00 91.38 170 PHE A CA 1
ATOM 1421 C C . PHE A 1 170 ? -4.796 -4.486 15.203 1.00 91.38 170 PHE A C 1
ATOM 1423 O O . PHE A 1 170 ? -5.815 -3.968 15.669 1.00 91.38 170 PHE A O 1
ATOM 1430 N N . ILE A 1 171 ? -4.056 -3.901 14.277 1.00 92.75 171 ILE A N 1
ATOM 1431 C CA . ILE A 1 171 ? -4.426 -2.647 13.640 1.00 92.75 171 ILE A CA 1
ATOM 1432 C C . ILE A 1 171 ? -5.015 -2.993 12.278 1.00 92.75 171 ILE A C 1
ATOM 1434 O O . ILE A 1 171 ? -4.430 -3.759 11.518 1.00 92.75 171 ILE A O 1
ATOM 1438 N N . LEU A 1 172 ? -6.191 -2.455 11.978 1.00 93.44 172 LEU A N 1
ATOM 1439 C CA . LEU A 1 172 ? -6.742 -2.489 10.631 1.00 93.44 172 LEU A CA 1
ATOM 1440 C C . LEU A 1 172 ? -6.440 -1.146 9.972 1.00 93.44 172 LEU A C 1
ATOM 1442 O O . LEU A 1 172 ? -6.778 -0.102 10.529 1.00 93.44 172 LEU A O 1
ATOM 1446 N N . THR A 1 173 ? -5.787 -1.168 8.818 1.00 92.62 173 THR A N 1
ATOM 1447 C CA . THR A 1 173 ? -5.339 0.036 8.109 1.00 92.62 173 THR A CA 1
ATOM 1448 C C . THR A 1 173 ? -5.603 -0.089 6.619 1.00 92.62 173 THR A C 1
ATOM 1450 O O . THR A 1 173 ? -5.783 -1.190 6.110 1.00 92.62 173 THR A O 1
ATOM 1453 N N . ASP A 1 174 ? -5.607 1.021 5.902 1.00 90.12 174 ASP A N 1
ATOM 1454 C CA . ASP A 1 174 ? -5.524 1.009 4.450 1.00 90.12 174 ASP A CA 1
ATOM 1455 C C . ASP A 1 174 ? -4.471 2.022 4.002 1.00 90.12 174 ASP A C 1
ATOM 1457 O O . ASP A 1 174 ? -3.993 2.840 4.790 1.00 90.12 174 ASP A O 1
ATOM 1461 N N . ILE A 1 175 ? -4.064 1.937 2.742 1.00 86.44 175 ILE A N 1
ATOM 1462 C CA . ILE A 1 175 ? -3.079 2.848 2.170 1.00 86.44 175 ILE A CA 1
ATOM 1463 C C . ILE A 1 175 ? -3.746 4.160 1.747 1.00 86.44 175 ILE A C 1
ATOM 1465 O O . ILE A 1 175 ? -4.635 4.167 0.896 1.00 86.44 175 ILE A O 1
ATOM 1469 N N . ASP A 1 176 ? -3.305 5.280 2.314 1.00 84.69 176 ASP A N 1
ATOM 1470 C CA . ASP A 1 176 ? -3.625 6.613 1.801 1.00 84.69 176 ASP A CA 1
ATOM 1471 C C . ASP A 1 176 ? -2.483 7.085 0.918 1.00 84.69 176 ASP A C 1
ATOM 1473 O O . ASP A 1 176 ? -1.333 7.064 1.347 1.00 84.69 176 ASP A O 1
ATOM 1477 N N . MET A 1 177 ? -2.766 7.513 -0.306 1.00 85.69 177 MET A N 1
ATOM 1478 C CA . MET A 1 177 ? -1.761 8.112 -1.183 1.00 85.69 177 MET A CA 1
ATOM 1479 C C . MET A 1 177 ? -2.410 9.064 -2.177 1.00 85.69 177 MET A C 1
ATOM 1481 O O . MET A 1 177 ? -3.496 8.789 -2.696 1.00 85.69 177 MET A O 1
ATOM 1485 N N . ASN A 1 178 ? -1.707 10.132 -2.546 1.00 83.88 178 ASN A N 1
ATOM 1486 C CA . ASN A 1 178 ? -2.194 11.055 -3.564 1.00 83.88 178 ASN A CA 1
ATOM 1487 C C . ASN A 1 178 ? -1.826 10.565 -4.962 1.00 83.88 178 ASN A C 1
ATOM 1489 O O . ASN A 1 178 ? -2.688 10.505 -5.842 1.00 83.88 178 ASN A O 1
ATOM 1493 N N . CYS A 1 179 ? -0.558 10.197 -5.171 1.00 82.56 179 CYS A N 1
ATOM 1494 C CA . CYS A 1 179 ? -0.084 9.758 -6.481 1.00 82.56 179 CYS A CA 1
ATOM 1495 C C . CYS A 1 179 ? 0.592 8.386 -6.469 1.00 82.56 179 CYS A C 1
ATOM 1497 O O . CYS A 1 179 ? 0.382 7.637 -7.424 1.00 82.56 179 CYS A O 1
ATOM 1499 N N . CYS A 1 180 ? 1.353 8.021 -5.435 1.00 86.38 180 CYS A N 1
ATOM 1500 C CA . CYS A 1 180 ? 2.094 6.764 -5.400 1.00 86.38 180 CYS A CA 1
ATOM 1501 C C . CYS A 1 180 ? 2.369 6.214 -3.986 1.00 86.38 180 CYS A C 1
ATOM 1503 O O . CYS A 1 180 ? 2.080 6.798 -2.949 1.00 86.38 180 CYS A O 1
ATOM 1505 N N . ILE A 1 181 ? 2.971 5.031 -3.918 1.00 85.62 181 ILE A N 1
ATOM 1506 C CA . ILE A 1 181 ? 3.327 4.409 -2.639 1.00 85.62 181 ILE A CA 1
ATOM 1507 C C . ILE A 1 181 ? 4.415 5.183 -1.877 1.00 85.62 181 ILE A C 1
ATOM 1509 O O . ILE A 1 181 ? 4.539 5.034 -0.662 1.00 85.62 181 ILE A O 1
ATOM 1513 N N . VAL A 1 182 ? 5.198 6.034 -2.547 1.00 84.44 182 VAL A N 1
ATOM 1514 C CA . VAL A 1 182 ? 6.253 6.826 -1.893 1.00 84.44 182 VAL A CA 1
ATOM 1515 C C . VAL A 1 182 ? 5.648 7.903 -0.995 1.00 84.44 182 VAL A C 1
ATOM 1517 O O . VAL A 1 182 ? 6.074 8.024 0.153 1.00 84.44 182 VAL A O 1
ATOM 1520 N N . ASP A 1 183 ? 4.609 8.606 -1.450 1.00 85.31 183 ASP A N 1
ATOM 1521 C CA . ASP A 1 183 ? 3.863 9.594 -0.657 1.00 85.31 183 ASP A CA 1
ATOM 1522 C C . ASP A 1 183 ? 2.809 8.966 0.262 1.00 85.31 183 ASP A C 1
ATOM 1524 O O . ASP A 1 183 ? 2.075 9.695 0.923 1.00 85.31 183 ASP A O 1
ATOM 1528 N N . SER A 1 184 ? 2.747 7.632 0.340 1.00 87.50 184 SER A N 1
ATOM 1529 C CA . SER A 1 184 ? 1.711 6.976 1.131 1.00 87.50 184 SER A CA 1
ATOM 1530 C C . SER A 1 184 ? 1.834 7.192 2.641 1.00 87.50 184 SER A C 1
ATOM 1532 O O . SER A 1 184 ? 2.936 7.314 3.193 1.00 87.50 184 SER A O 1
ATOM 1534 N N . SER A 1 185 ? 0.695 7.150 3.317 1.00 87.44 185 SER A N 1
ATOM 1535 C CA . SER A 1 185 ? 0.582 7.027 4.765 1.00 87.44 185 SER A CA 1
ATOM 1536 C C . SER A 1 185 ? -0.443 5.964 5.138 1.00 87.44 185 SER A C 1
ATOM 1538 O O . SER A 1 185 ? -1.322 5.640 4.348 1.00 87.44 185 SER A O 1
ATOM 1540 N N . TYR A 1 186 ? -0.324 5.447 6.356 1.00 89.81 186 TYR A N 1
ATOM 1541 C CA . TYR A 1 186 ? -1.214 4.429 6.897 1.00 89.81 186 TYR A CA 1
ATOM 1542 C C . TYR A 1 186 ? -1.904 4.989 8.131 1.00 89.81 186 TYR A C 1
ATOM 1544 O O . TYR A 1 186 ? -1.256 5.203 9.161 1.00 89.81 186 TYR A O 1
ATOM 1552 N N . LEU A 1 187 ? -3.201 5.263 8.021 1.00 90.38 187 LEU A N 1
ATOM 1553 C CA . LEU A 1 187 ? -4.057 5.518 9.176 1.00 90.38 187 LEU A CA 1
ATOM 1554 C C . LEU A 1 187 ? -4.746 4.206 9.539 1.00 90.38 187 LEU A C 1
ATOM 1556 O O . LEU A 1 187 ? -5.159 3.454 8.655 1.00 90.38 187 LEU A O 1
ATOM 1560 N N . GLY A 1 188 ? -4.852 3.901 10.824 1.00 92.94 188 GLY A N 1
ATOM 1561 C CA . GLY A 1 188 ? -5.429 2.643 11.269 1.00 92.94 188 GLY A CA 1
ATOM 1562 C C . GLY A 1 188 ? -6.286 2.770 12.513 1.00 92.94 188 GLY A C 1
ATOM 1563 O O . GLY A 1 188 ? -6.253 3.765 13.236 1.00 92.94 188 GLY A O 1
ATOM 1564 N N . VAL A 1 189 ? -7.056 1.716 12.752 1.00 93.94 189 VAL A N 1
ATOM 1565 C CA . VAL A 1 189 ? -7.932 1.559 13.910 1.00 93.94 189 VAL A CA 1
ATOM 1566 C C . VAL A 1 189 ? -7.564 0.296 14.675 1.00 93.94 189 VAL A C 1
ATOM 1568 O O . VAL A 1 189 ? -7.294 -0.754 14.084 1.00 93.94 189 VAL A O 1
ATOM 1571 N N . LEU A 1 190 ? -7.557 0.384 16.005 1.00 94.19 190 LEU A N 1
ATOM 1572 C CA . LEU A 1 190 ? -7.307 -0.776 16.852 1.00 94.19 190 LEU A CA 1
ATOM 1573 C C . LEU A 1 190 ? -8.505 -1.720 16.813 1.00 94.19 190 LEU A C 1
ATOM 1575 O O . LEU A 1 190 ? -9.650 -1.308 16.973 1.00 94.19 190 LEU A O 1
ATOM 1579 N N . CYS A 1 191 ? -8.233 -3.009 16.672 1.00 93.56 191 CYS A N 1
ATOM 1580 C CA . CYS A 1 191 ? -9.229 -4.067 16.683 1.00 93.56 191 CYS A CA 1
ATOM 1581 C C . CYS A 1 191 ? -8.886 -5.074 17.781 1.00 93.56 191 CYS A C 1
ATOM 1583 O O . CYS A 1 191 ? -7.765 -5.584 17.846 1.00 93.56 191 CYS A O 1
ATOM 1585 N N . LYS A 1 192 ? -9.848 -5.379 18.657 1.00 91.50 192 LYS A N 1
ATOM 1586 C CA . LYS A 1 192 ? -9.685 -6.402 19.696 1.00 91.50 192 LYS A CA 1
ATOM 1587 C C . LYS A 1 192 ? -10.209 -7.743 19.194 1.00 91.50 192 LYS A C 1
ATOM 1589 O O . LYS A 1 192 ? -11.381 -7.849 18.825 1.00 91.50 192 LYS A O 1
ATOM 1594 N N . LYS A 1 193 ? -9.344 -8.762 19.204 1.00 82.50 193 LYS A N 1
ATOM 1595 C CA . LYS A 1 193 ? -9.680 -10.118 18.752 1.00 82.50 193 LYS A CA 1
ATOM 1596 C C . LYS A 1 193 ? -10.787 -10.712 19.635 1.00 82.50 193 LYS A C 1
ATOM 1598 O O . LYS A 1 193 ? -10.753 -10.575 20.857 1.00 82.50 193 LYS A O 1
ATOM 1603 N N . ASN A 1 194 ? -11.742 -11.402 19.014 1.00 76.88 194 ASN A N 1
ATOM 1604 C CA . ASN A 1 194 ? -12.544 -12.411 19.706 1.00 76.88 194 ASN A CA 1
ATOM 1605 C C . ASN A 1 194 ? -11.756 -13.732 19.671 1.00 76.88 194 ASN A C 1
ATOM 1607 O O . ASN A 1 194 ? -11.054 -13.983 18.691 1.00 76.88 194 ASN A O 1
ATOM 1611 N N . SER A 1 195 ? -11.846 -14.557 20.714 1.00 64.25 195 SER A N 1
ATOM 1612 C CA . SER A 1 195 ? -10.922 -15.663 21.039 1.00 64.25 195 SER A CA 1
ATOM 1613 C C . SER A 1 195 ? -10.724 -16.746 19.958 1.00 64.25 195 SER A C 1
ATOM 1615 O O . SER A 1 195 ? -9.869 -17.604 20.132 1.00 64.25 195 SER A O 1
ATOM 1617 N N . ASN A 1 196 ? -11.452 -16.690 18.837 1.00 65.44 196 ASN A N 1
ATOM 1618 C CA . ASN A 1 196 ? -11.437 -17.683 17.756 1.00 65.44 196 ASN A CA 1
ATOM 1619 C C . ASN A 1 196 ? -10.998 -17.132 16.382 1.00 65.44 196 ASN A C 1
ATOM 1621 O O . ASN A 1 196 ? -11.186 -17.807 15.372 1.00 65.44 196 ASN A O 1
ATOM 1625 N N . ILE A 1 197 ? -10.462 -15.910 16.301 1.00 68.75 197 ILE A N 1
ATOM 1626 C CA . ILE A 1 197 ? -10.101 -15.285 15.019 1.00 68.75 197 ILE A CA 1
ATOM 1627 C C . ILE A 1 197 ? -8.581 -15.330 14.822 1.00 68.75 197 ILE A C 1
ATOM 1629 O O . ILE A 1 197 ? -7.848 -14.530 15.407 1.00 68.75 197 ILE A O 1
ATOM 1633 N N . ASN A 1 198 ? -8.119 -16.245 13.966 1.00 71.62 198 ASN A N 1
ATOM 1634 C CA . ASN A 1 198 ? -6.754 -16.210 13.442 1.00 71.62 198 ASN 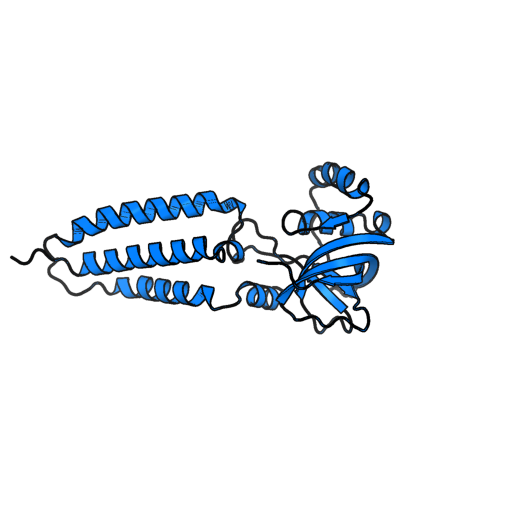A CA 1
ATOM 1635 C C . ASN A 1 198 ? -6.657 -15.134 12.360 1.00 71.62 198 ASN A C 1
ATOM 1637 O O . ASN A 1 198 ? -7.492 -15.074 11.460 1.00 71.62 198 ASN A O 1
ATOM 1641 N N . VAL A 1 199 ? -5.633 -14.294 12.459 1.00 74.88 199 VAL A N 1
ATOM 1642 C CA . VAL A 1 199 ? -5.356 -13.216 11.510 1.00 74.88 199 VAL A CA 1
ATOM 1643 C C . VAL A 1 199 ? -3.912 -13.312 11.050 1.00 74.88 199 VAL A C 1
ATOM 1645 O O . VAL A 1 199 ? -3.043 -13.667 11.846 1.00 74.88 199 VAL A O 1
ATOM 1648 N N . SER A 1 200 ? -3.659 -12.998 9.781 1.00 78.94 200 SER A N 1
ATOM 1649 C CA . SER A 1 200 ? -2.307 -12.970 9.223 1.00 78.94 200 SER A CA 1
ATOM 1650 C C . SER A 1 200 ? -1.903 -11.538 8.888 1.00 78.94 200 SER A C 1
ATOM 1652 O O . SER A 1 200 ? -2.649 -10.807 8.236 1.00 78.94 200 SER A O 1
ATOM 1654 N N . ASN A 1 201 ? -0.701 -11.130 9.297 1.00 83.62 201 ASN A N 1
ATOM 1655 C CA . ASN A 1 201 ? -0.181 -9.803 8.971 1.00 83.62 201 ASN A CA 1
ATOM 1656 C C . ASN A 1 201 ? -0.034 -9.615 7.441 1.00 83.62 201 ASN A C 1
ATOM 1658 O O . ASN A 1 201 ? 0.639 -10.409 6.767 1.00 83.62 201 ASN A O 1
ATOM 1662 N N . GLY A 1 202 ? -0.627 -8.543 6.910 1.00 80.69 202 GLY A N 1
ATOM 1663 C CA . GLY A 1 202 ? -0.680 -8.198 5.487 1.00 80.69 202 GLY A CA 1
ATOM 1664 C C . GLY A 1 202 ? -1.902 -8.738 4.732 1.00 80.69 202 GLY A C 1
ATOM 1665 O O . GLY A 1 202 ? -1.972 -8.585 3.512 1.00 80.69 202 GLY A O 1
ATOM 1666 N N . GLU A 1 203 ? -2.848 -9.381 5.417 1.00 85.25 203 GLU A N 1
ATOM 1667 C CA . GLU A 1 203 ? -4.076 -9.906 4.814 1.00 85.25 203 GLU A CA 1
ATOM 1668 C C . GLU A 1 203 ? -5.149 -8.814 4.687 1.00 85.25 203 GLU A C 1
ATOM 1670 O O . GLU A 1 203 ? -5.373 -8.048 5.625 1.00 85.25 203 GLU A O 1
ATOM 1675 N N . TYR A 1 204 ? -5.810 -8.735 3.527 1.00 87.62 204 TYR A N 1
ATOM 1676 C CA . TYR A 1 204 ? -6.926 -7.812 3.304 1.00 87.62 204 TYR A CA 1
ATOM 1677 C C . TYR A 1 204 ? -8.237 -8.476 3.732 1.00 87.62 204 TYR A C 1
ATOM 1679 O O . TYR A 1 204 ? -8.587 -9.539 3.222 1.00 87.62 204 TYR A O 1
ATOM 1687 N N . VAL A 1 205 ? -8.963 -7.864 4.665 1.00 89.94 205 VAL A N 1
ATOM 1688 C CA . VAL A 1 205 ? -10.135 -8.464 5.315 1.00 89.94 205 VAL A CA 1
ATOM 1689 C C . VAL A 1 205 ? -11.307 -7.498 5.385 1.00 89.94 205 VAL A C 1
ATOM 1691 O O . VAL A 1 205 ? -11.136 -6.280 5.370 1.00 89.94 205 VAL A O 1
ATOM 1694 N N . ARG A 1 206 ? -12.515 -8.055 5.517 1.00 91.69 206 ARG A N 1
ATOM 1695 C CA . ARG A 1 206 ? -13.740 -7.308 5.815 1.00 91.69 206 ARG A CA 1
ATOM 1696 C C . ARG A 1 206 ? -14.156 -7.699 7.209 1.00 91.69 206 ARG A C 1
ATOM 1698 O O . ARG A 1 206 ? -14.430 -8.867 7.494 1.00 91.69 206 ARG A O 1
ATOM 1705 N N . LEU A 1 207 ? -14.235 -6.701 8.061 1.00 91.12 207 LEU A N 1
ATOM 1706 C CA . LEU A 1 207 ? -14.514 -6.852 9.467 1.00 91.12 207 LEU A CA 1
ATOM 1707 C C . LEU A 1 207 ? -15.866 -6.231 9.787 1.00 91.12 207 LEU A C 1
ATOM 1709 O O . LEU A 1 207 ? -16.182 -5.130 9.340 1.00 91.12 207 LEU A O 1
ATOM 1713 N N . LYS A 1 208 ? -16.657 -6.947 10.584 1.00 92.50 208 LYS A N 1
ATOM 1714 C CA . LYS A 1 208 ? -17.846 -6.415 11.243 1.00 92.50 208 LYS A CA 1
ATOM 1715 C C . LYS A 1 208 ? -17.569 -6.330 12.737 1.00 92.50 208 LYS A C 1
ATOM 1717 O O . LYS A 1 208 ? -17.192 -7.329 13.356 1.00 92.50 208 LYS A O 1
ATOM 1722 N N . GLY A 1 209 ? -17.827 -5.173 13.330 1.00 92.31 209 GLY A N 1
ATOM 1723 C CA . GLY A 1 209 ? -17.629 -4.976 14.759 1.00 92.31 209 GLY A CA 1
ATOM 1724 C C . GLY A 1 209 ? -18.463 -3.854 15.350 1.00 92.31 209 GLY A C 1
ATOM 1725 O O . GLY A 1 209 ? -19.304 -3.255 14.677 1.00 92.31 209 GLY A O 1
ATOM 1726 N N . LYS A 1 210 ? -18.228 -3.598 16.635 1.00 94.06 210 LYS A N 1
ATOM 1727 C CA . LYS A 1 210 ? -18.830 -2.496 17.388 1.00 94.06 210 LYS A CA 1
ATOM 1728 C C . LYS A 1 210 ? -17.756 -1.494 17.776 1.00 94.06 210 LYS A C 1
ATOM 1730 O O . LYS A 1 210 ? -16.697 -1.901 18.257 1.00 94.06 210 LYS A O 1
ATOM 1735 N N . LEU A 1 211 ? -18.042 -0.214 17.559 1.00 93.94 211 LEU A N 1
ATOM 1736 C CA . LEU A 1 211 ? -17.145 0.872 17.933 1.00 93.94 211 LEU A CA 1
ATOM 1737 C C . LEU A 1 211 ? -17.172 1.115 19.439 1.00 93.94 211 LEU A C 1
ATOM 1739 O O . LEU A 1 211 ? -18.229 1.164 20.069 1.00 93.94 211 LEU A O 1
ATOM 1743 N N . ASP A 1 212 ? -15.986 1.304 19.982 1.00 94.75 212 ASP A N 1
ATOM 1744 C CA . ASP A 1 212 ? -15.704 1.745 21.334 1.00 94.75 212 ASP A CA 1
ATOM 1745 C C . ASP A 1 212 ? -14.475 2.668 21.287 1.00 94.75 212 ASP A C 1
ATOM 1747 O O . ASP A 1 212 ? -13.953 2.992 20.214 1.00 94.75 212 ASP A O 1
ATOM 1751 N N . LYS A 1 213 ? -13.986 3.087 22.447 1.00 94.06 213 LYS A N 1
ATOM 1752 C CA . LYS A 1 213 ? -12.772 3.880 22.584 1.00 94.06 213 LYS A CA 1
ATOM 1753 C C . LYS A 1 213 ? -11.826 3.264 23.597 1.00 94.06 213 LYS A C 1
ATOM 1755 O O . LYS A 1 213 ? -12.234 2.646 24.576 1.00 94.06 213 LYS A O 1
ATOM 1760 N N . ILE A 1 214 ? -10.537 3.462 23.371 1.00 92.75 214 ILE A N 1
ATOM 1761 C CA . ILE A 1 214 ? -9.488 3.045 24.294 1.00 92.75 214 ILE A CA 1
ATOM 1762 C C . ILE A 1 214 ? -8.498 4.183 24.491 1.00 92.75 214 ILE A C 1
ATOM 1764 O O . ILE A 1 214 ? -8.223 4.952 23.572 1.00 92.75 214 ILE A O 1
ATOM 1768 N N . LEU A 1 215 ? -7.975 4.289 25.707 1.00 90.94 215 LEU A N 1
ATOM 1769 C CA . LEU A 1 215 ? -6.912 5.224 26.028 1.00 90.94 215 LEU A CA 1
ATOM 1770 C C . LEU A 1 215 ? -5.565 4.577 25.695 1.00 90.94 215 LEU A C 1
ATOM 1772 O O . LEU A 1 215 ? -5.246 3.503 26.213 1.00 90.94 215 LEU A O 1
ATOM 1776 N N . ILE A 1 216 ? -4.782 5.224 24.836 1.00 88.31 216 ILE A N 1
ATOM 1777 C CA . ILE A 1 216 ? -3.404 4.826 24.534 1.00 88.31 216 ILE A CA 1
ATOM 1778 C C . ILE A 1 216 ? -2.439 5.949 24.895 1.00 88.31 216 ILE A C 1
ATOM 1780 O O . ILE A 1 216 ? -2.830 7.112 24.998 1.00 88.31 216 ILE A O 1
ATOM 1784 N N . LYS A 1 217 ? -1.167 5.593 25.078 1.00 84.38 217 LYS A N 1
ATOM 1785 C CA . LYS A 1 217 ? -0.084 6.561 25.238 1.00 84.38 217 LYS A CA 1
ATOM 1786 C C . LYS A 1 217 ? 0.610 6.755 23.902 1.00 84.38 217 LYS A C 1
ATOM 1788 O O . LYS A 1 217 ? 1.001 5.779 23.268 1.00 84.38 217 LYS A O 1
ATOM 1793 N N . ASP A 1 218 ? 0.734 8.007 23.498 1.00 77.06 218 ASP A N 1
ATOM 1794 C CA . ASP A 1 218 ? 1.491 8.408 22.318 1.00 77.06 218 ASP A CA 1
ATOM 1795 C C . ASP A 1 218 ? 3.015 8.349 22.571 1.00 77.06 218 ASP A C 1
ATOM 1797 O O . ASP A 1 218 ? 3.456 8.194 23.712 1.00 77.06 218 ASP A O 1
ATOM 1801 N N . THR A 1 219 ? 3.838 8.532 21.535 1.00 71.06 219 THR A N 1
ATOM 1802 C CA . THR A 1 219 ? 5.308 8.630 21.589 1.00 71.06 219 THR A CA 1
ATOM 1803 C C . THR A 1 219 ? 5.794 9.687 22.581 1.00 71.06 219 THR A C 1
ATOM 1805 O O . THR A 1 219 ? 6.859 9.535 23.171 1.00 71.06 219 THR A O 1
ATOM 1808 N N . ASN A 1 220 ? 4.994 10.731 22.815 1.00 75.75 220 ASN A N 1
ATOM 1809 C CA . ASN A 1 220 ? 5.260 11.780 23.804 1.00 75.75 220 ASN A CA 1
ATOM 1810 C C . ASN A 1 220 ? 4.705 11.456 25.206 1.00 75.75 220 ASN A C 1
ATOM 1812 O O . ASN A 1 220 ? 4.600 12.341 26.054 1.00 75.75 220 ASN A O 1
ATOM 1816 N N . ASN A 1 221 ? 4.304 10.203 25.447 1.00 77.88 221 ASN A N 1
ATOM 1817 C CA . ASN A 1 221 ? 3.698 9.705 26.684 1.00 77.88 221 ASN A CA 1
ATOM 1818 C C . ASN A 1 221 ? 2.383 10.413 27.075 1.00 77.88 221 ASN A C 1
ATOM 1820 O O . ASN A 1 221 ? 1.956 10.361 28.229 1.00 77.88 221 ASN A O 1
ATOM 1824 N N . LYS A 1 222 ? 1.740 11.081 26.110 1.00 82.81 222 LYS A N 1
ATOM 1825 C CA . LYS A 1 222 ? 0.450 11.752 26.274 1.00 82.81 222 LYS A CA 1
ATOM 1826 C C . LYS A 1 222 ? -0.679 10.743 26.096 1.00 82.81 222 LYS A C 1
ATOM 1828 O O . LYS A 1 222 ? -0.649 9.943 25.165 1.00 82.81 222 LYS A O 1
ATOM 1833 N N . GLU A 1 223 ? -1.670 10.798 26.975 1.00 86.56 223 GLU A N 1
ATOM 1834 C CA . GLU A 1 223 ? -2.847 9.933 26.906 1.00 86.56 223 GLU A CA 1
ATOM 1835 C C . GLU A 1 223 ? -3.857 10.484 25.891 1.00 86.56 223 GLU A C 1
ATOM 1837 O O . GLU A 1 223 ? -4.265 11.646 25.971 1.00 86.56 223 GLU A O 1
ATOM 1842 N N . ILE A 1 224 ? -4.231 9.658 24.912 1.00 87.56 224 ILE A N 1
ATOM 1843 C CA . ILE A 1 224 ? -5.130 10.019 23.810 1.00 87.56 224 ILE A CA 1
ATOM 1844 C C . ILE A 1 224 ? -6.193 8.929 23.658 1.00 87.56 224 ILE A C 1
ATOM 1846 O O . ILE A 1 224 ? -5.890 7.734 23.705 1.00 87.56 224 ILE A O 1
ATOM 1850 N N . TRP A 1 225 ? -7.447 9.346 23.478 1.00 89.38 225 TRP A N 1
ATOM 1851 C CA . TRP A 1 225 ? -8.542 8.448 23.124 1.00 89.38 225 TRP A CA 1
ATOM 1852 C C . TRP A 1 225 ? -8.488 8.124 21.637 1.00 89.38 225 TRP A C 1
ATOM 1854 O O . TRP A 1 225 ? -8.513 9.026 20.804 1.00 89.38 225 TRP A O 1
ATOM 1864 N N . VAL A 1 226 ? -8.451 6.835 21.314 1.00 91.88 226 VAL A N 1
ATOM 1865 C CA . VAL A 1 226 ? -8.490 6.342 19.935 1.00 91.88 226 VAL A CA 1
ATOM 1866 C C . VAL A 1 226 ? -9.648 5.362 19.752 1.00 91.88 226 VAL A C 1
ATOM 1868 O O . VAL A 1 226 ? -10.054 4.704 20.720 1.00 91.88 226 VAL A O 1
ATOM 1871 N N . PRO A 1 227 ? -10.194 5.244 18.529 1.00 94.00 227 PRO A N 1
ATOM 1872 C CA . PRO A 1 227 ? -11.224 4.260 18.238 1.00 94.00 227 PRO A CA 1
ATOM 1873 C C . PRO A 1 227 ? -10.710 2.831 18.435 1.00 94.00 227 PRO A C 1
ATOM 1875 O O . PRO A 1 227 ? -9.596 2.477 18.038 1.00 94.00 227 PRO A O 1
ATOM 1878 N N . LEU A 1 228 ? -11.562 2.002 19.031 1.00 94.69 228 LEU A N 1
ATOM 1879 C CA . LEU A 1 228 ? -11.381 0.566 19.193 1.00 94.69 228 LEU A CA 1
ATOM 1880 C C . LEU A 1 228 ? -12.574 -0.154 18.565 1.00 94.69 228 LEU A C 1
ATOM 1882 O O . LEU A 1 228 ? -13.720 0.208 18.809 1.00 94.69 228 LEU A O 1
ATOM 1886 N N . ILE A 1 229 ? -12.320 -1.211 17.801 1.00 94.69 229 ILE A N 1
ATOM 1887 C CA . ILE A 1 229 ? -13.371 -2.067 17.256 1.00 94.69 229 ILE A CA 1
ATOM 1888 C C . ILE A 1 229 ? -13.341 -3.421 17.960 1.00 94.69 229 ILE A C 1
ATOM 1890 O O . ILE A 1 229 ? -12.346 -4.150 17.917 1.00 94.69 229 ILE A O 1
ATOM 1894 N N . TYR A 1 230 ? -14.461 -3.787 18.577 1.00 93.50 230 TYR A N 1
ATOM 1895 C CA . TYR A 1 230 ? -14.695 -5.152 19.041 1.00 93.50 230 TYR A CA 1
ATOM 1896 C C . TYR A 1 230 ? -15.179 -6.001 17.873 1.00 93.50 230 TYR A C 1
ATOM 1898 O O . TYR A 1 230 ? -16.247 -5.750 17.310 1.00 93.50 230 TYR A O 1
ATOM 1906 N N . VAL A 1 231 ? -14.376 -6.992 17.492 1.00 90.69 231 VAL A N 1
ATOM 1907 C CA . VAL A 1 231 ? -14.621 -7.788 16.288 1.00 90.69 231 VAL A CA 1
ATOM 1908 C C . VAL A 1 231 ? -15.685 -8.847 16.553 1.00 90.69 231 VAL A C 1
ATOM 1910 O O . VAL A 1 231 ? -15.497 -9.735 17.381 1.00 90.69 231 VAL A O 1
ATOM 1913 N N . HIS A 1 232 ? -16.795 -8.775 15.819 1.00 86.81 232 HIS A N 1
ATOM 1914 C CA . HIS A 1 232 ? -17.854 -9.785 15.860 1.00 86.81 232 HIS A CA 1
ATOM 1915 C C . HIS A 1 232 ? -17.669 -10.845 14.778 1.00 86.81 232 HIS A C 1
ATOM 1917 O O . HIS A 1 232 ? -17.884 -12.027 15.028 1.00 86.81 232 HIS A O 1
ATOM 1923 N N . ASN A 1 233 ? -17.298 -10.417 13.571 1.00 83.38 233 ASN A N 1
ATOM 1924 C CA . ASN A 1 233 ? -17.091 -11.302 12.433 1.00 83.38 233 ASN A CA 1
ATOM 1925 C C . ASN A 1 233 ? -15.945 -10.771 11.565 1.00 83.38 233 ASN A C 1
ATOM 1927 O O . ASN A 1 233 ? -15.803 -9.557 11.398 1.00 83.38 233 ASN A O 1
ATOM 1931 N N . LEU A 1 234 ? -15.149 -11.679 11.010 1.00 82.38 234 LEU A N 1
ATOM 1932 C CA . LEU A 1 234 ? -14.027 -11.378 10.131 1.00 82.38 234 LEU A CA 1
ATOM 1933 C C . LEU A 1 234 ? -14.104 -12.311 8.924 1.00 82.38 234 LEU A C 1
ATOM 1935 O O . LEU A 1 234 ? -14.129 -13.529 9.077 1.00 82.38 234 LEU A O 1
ATOM 1939 N N . ASN A 1 235 ? -14.149 -11.728 7.727 1.00 80.69 235 ASN A N 1
ATOM 1940 C CA . ASN A 1 235 ? -14.122 -12.466 6.473 1.00 80.69 235 ASN A CA 1
ATOM 1941 C C . ASN A 1 235 ? -12.832 -12.149 5.709 1.00 80.69 235 ASN A C 1
ATOM 1943 O O . ASN A 1 235 ? -12.567 -10.987 5.397 1.00 80.69 235 ASN A O 1
ATOM 1947 N N . THR A 1 236 ? -12.063 -13.189 5.397 1.00 68.81 236 THR A N 1
ATOM 1948 C CA . THR A 1 236 ? -10.798 -13.123 4.648 1.00 68.81 236 THR A CA 1
ATOM 1949 C C . THR A 1 236 ? -10.978 -13.351 3.141 1.00 68.81 236 THR A C 1
ATOM 1951 O O . THR A 1 236 ? -10.100 -13.020 2.351 1.00 68.81 236 THR A O 1
ATOM 1954 N N . ASN A 1 237 ? -12.141 -13.852 2.701 1.00 55.84 237 ASN A N 1
ATOM 1955 C CA . ASN A 1 237 ? -12.429 -14.123 1.289 1.00 55.84 237 ASN A CA 1
ATOM 1956 C C . ASN A 1 237 ? -13.029 -12.900 0.581 1.00 55.84 237 ASN A C 1
ATOM 1958 O O . ASN A 1 237 ? -14.206 -12.893 0.210 1.00 55.84 237 ASN A O 1
ATOM 1962 N N . ILE A 1 238 ? -12.225 -11.857 0.388 1.00 57.28 238 ILE A N 1
ATOM 1963 C CA . ILE A 1 238 ? -12.554 -10.771 -0.543 1.00 57.28 238 ILE A CA 1
ATOM 1964 C C . ILE A 1 238 ? -11.723 -11.010 -1.798 1.00 57.28 238 ILE A C 1
ATOM 1966 O O . ILE A 1 238 ? -10.500 -10.898 -1.775 1.00 57.28 238 ILE A O 1
ATOM 1970 N N . SER A 1 239 ? -12.379 -11.400 -2.888 1.00 37.25 239 SER A N 1
ATOM 1971 C CA . SER A 1 239 ? -11.728 -11.531 -4.191 1.00 37.25 239 SER A CA 1
ATOM 1972 C C . SER A 1 239 ? -11.098 -10.192 -4.592 1.00 37.25 239 SER A C 1
ATOM 1974 O O . SER A 1 239 ? -11.810 -9.186 -4.625 1.00 37.25 239 SER A O 1
ATOM 1976 N N . LYS A 1 240 ? -9.783 -10.218 -4.853 1.00 37.41 240 LYS A N 1
ATOM 1977 C CA . LYS A 1 240 ? -8.987 -9.121 -5.429 1.00 37.41 240 LYS A CA 1
ATOM 1978 C C . LYS A 1 240 ? -9.600 -8.559 -6.708 1.00 37.41 240 LYS A C 1
ATOM 1980 O O . LYS A 1 240 ? -10.149 -9.367 -7.490 1.00 37.41 240 LYS A O 1
#

Solvent-accessible surface area (backbone atoms only — not comparable to full-atom values): 13671 Å² total; per-residue (Å²): 128,85,43,60,17,67,65,40,44,52,52,30,51,52,44,50,49,50,50,51,51,55,50,49,34,58,74,70,48,57,45,59,72,45,26,33,74,87,50,50,66,58,55,54,51,49,53,53,52,51,51,53,51,36,57,59,32,55,65,47,22,61,33,79,52,75,95,70,77,80,68,75,72,55,53,62,57,52,53,51,49,54,53,59,70,45,49,84,80,47,67,59,63,50,54,49,43,72,75,70,47,70,37,66,72,80,91,68,87,69,66,66,77,62,50,60,63,52,49,59,56,57,72,69,41,87,63,42,76,33,37,85,93,42,35,67,64,54,48,51,50,43,60,74,46,42,80,83,44,53,70,39,46,36,37,40,46,30,31,34,43,72,51,91,88,42,77,78,38,37,32,42,25,50,86,42,50,82,63,30,59,85,72,42,49,34,55,33,38,43,32,39,66,44,101,84,67,88,81,56,75,62,42,56,34,43,35,34,26,34,32,43,73,43,81,44,68,46,98,84,69,46,80,43,80,30,56,28,30,46,47,76,46,79,44,66,88,64,85,130

Radius of gyration: 24.24 Å; Cα contacts (8 Å, |Δi|>4): 345; chains: 1; bounding box: 59×40×74 Å